Protein AF-A0A2H6ATZ9-F1 (afdb_monomer)

Radius of gyration: 31.62 Å; Cα contacts (8 Å, |Δi|>4): 218; chains: 1; bounding box: 48×70×90 Å

Structure (mmCIF, N/CA/C/O backbone):
data_AF-A0A2H6ATZ9-F1
#
_entry.id   AF-A0A2H6ATZ9-F1
#
loop_
_atom_site.group_PDB
_atom_site.id
_atom_site.type_symbol
_atom_site.label_atom_id
_atom_site.label_alt_id
_atom_site.label_comp_id
_atom_site.label_asym_id
_atom_site.label_entity_id
_atom_site.label_seq_id
_atom_site.pdbx_PDB_ins_code
_atom_site.Cartn_x
_atom_site.Cartn_y
_atom_site.Cartn_z
_atom_site.occupancy
_atom_site.B_iso_or_equiv
_atom_site.auth_seq_id
_atom_site.auth_comp_id
_atom_site.auth_asym_id
_atom_site.auth_atom_id
_atom_site.pdbx_PDB_model_num
ATOM 1 N N . MET A 1 1 ? 17.778 -12.286 -6.418 1.00 43.56 1 MET A N 1
ATOM 2 C CA . MET A 1 1 ? 17.279 -11.792 -7.721 1.00 43.56 1 MET A CA 1
ATOM 3 C C . MET A 1 1 ? 15.864 -11.306 -7.472 1.00 43.56 1 MET A C 1
ATOM 5 O O . MET A 1 1 ? 15.119 -12.055 -6.858 1.00 43.56 1 MET A O 1
ATOM 9 N N . LEU A 1 2 ? 15.527 -10.058 -7.807 1.00 51.38 2 LEU A N 1
ATOM 10 C CA . LEU A 1 2 ? 14.196 -9.512 -7.510 1.00 51.38 2 LEU A CA 1
ATOM 11 C C . LEU A 1 2 ? 13.191 -10.078 -8.520 1.00 51.38 2 LEU A C 1
ATOM 13 O O . LEU A 1 2 ? 13.381 -9.922 -9.722 1.00 51.38 2 LEU A O 1
ATOM 17 N N . ALA A 1 3 ? 12.185 -10.795 -8.020 1.00 57.31 3 ALA A N 1
ATOM 18 C CA . ALA A 1 3 ? 11.375 -11.733 -8.799 1.00 57.31 3 ALA A CA 1
ATOM 19 C C . ALA A 1 3 ? 9.989 -11.186 -9.197 1.00 57.31 3 ALA A C 1
ATOM 21 O O . ALA A 1 3 ? 9.074 -11.963 -9.441 1.00 57.31 3 ALA A O 1
ATOM 22 N N . TYR A 1 4 ? 9.845 -9.860 -9.306 1.00 62.81 4 TYR A N 1
ATOM 23 C CA . TYR A 1 4 ? 8.569 -9.166 -9.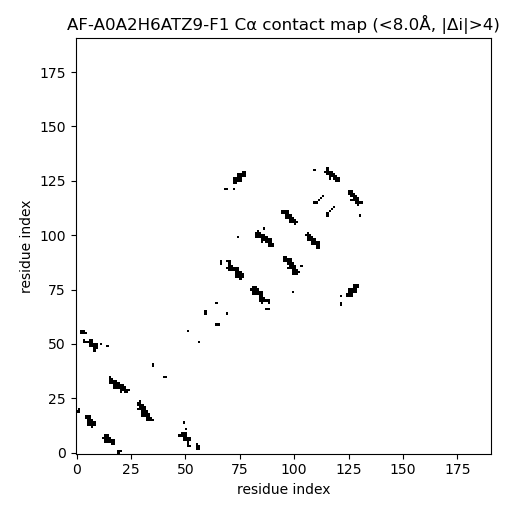562 1.00 62.81 4 TYR A CA 1
ATOM 24 C C . TYR A 1 4 ? 7.905 -9.462 -10.924 1.00 62.81 4 TYR A C 1
ATOM 26 O O . TYR A 1 4 ? 6.836 -8.931 -11.209 1.00 62.81 4 TYR A O 1
ATOM 34 N N . GLY A 1 5 ? 8.516 -10.307 -11.759 1.00 69.75 5 GLY A N 1
ATOM 35 C CA . GLY A 1 5 ? 7.962 -10.729 -13.043 1.00 69.75 5 GLY A CA 1
ATOM 36 C C . GLY A 1 5 ? 7.969 -9.626 -14.112 1.00 69.75 5 GLY A C 1
ATOM 37 O O . GLY A 1 5 ? 8.799 -8.711 -14.060 1.00 69.75 5 GLY A O 1
ATOM 38 N N . PRO A 1 6 ? 7.091 -9.727 -15.125 1.00 79.50 6 PRO A N 1
ATOM 39 C CA . PRO A 1 6 ? 6.850 -8.638 -16.060 1.00 79.50 6 PRO A CA 1
ATOM 40 C C . PRO A 1 6 ? 6.103 -7.499 -15.362 1.00 79.50 6 PRO A C 1
ATOM 42 O O . PRO A 1 6 ? 5.172 -7.731 -14.589 1.00 79.50 6 PRO A O 1
ATOM 45 N N . LEU A 1 7 ? 6.495 -6.263 -15.658 1.00 82.00 7 LEU A N 1
ATOM 46 C CA . LEU A 1 7 ? 5.755 -5.091 -15.213 1.00 82.00 7 LEU A CA 1
ATOM 47 C C . LEU A 1 7 ? 4.620 -4.792 -16.192 1.00 82.00 7 LEU A C 1
ATOM 49 O O . LEU A 1 7 ? 4.768 -5.000 -17.398 1.00 82.00 7 LEU A O 1
ATOM 53 N N . LEU A 1 8 ? 3.507 -4.289 -15.667 1.00 83.25 8 LEU A N 1
ATOM 54 C CA . LEU A 1 8 ? 2.265 -4.069 -16.404 1.00 83.25 8 LEU A CA 1
ATOM 55 C C . LEU A 1 8 ? 1.924 -2.576 -16.545 1.00 83.25 8 LEU A C 1
ATOM 57 O O . LEU A 1 8 ? 2.397 -1.750 -15.759 1.00 83.25 8 LEU A O 1
ATOM 61 N N . ASP A 1 9 ? 1.087 -2.239 -17.526 1.00 83.75 9 ASP A N 1
ATOM 62 C CA . ASP A 1 9 ? 0.476 -0.909 -17.685 1.00 83.75 9 ASP A CA 1
ATOM 63 C C . ASP A 1 9 ? -0.838 -0.744 -16.884 1.00 83.75 9 ASP A C 1
ATOM 65 O O . ASP A 1 9 ? -1.224 -1.626 -16.114 1.00 83.75 9 ASP A O 1
ATOM 69 N N . GLU A 1 10 ? -1.520 0.404 -17.029 1.00 82.25 10 GLU A N 1
ATOM 70 C CA . GLU A 1 10 ? -2.804 0.677 -16.349 1.00 82.25 10 GLU A CA 1
ATOM 71 C C . GLU A 1 10 ? -3.934 -0.272 -16.797 1.00 82.25 10 GLU A C 1
ATOM 73 O O . GLU A 1 10 ? -4.885 -0.489 -16.045 1.00 82.25 10 GLU A O 1
ATOM 78 N N . GLU A 1 11 ? -3.821 -0.882 -17.980 1.00 80.94 11 GLU A N 1
ATOM 79 C CA . GLU A 1 11 ? -4.743 -1.895 -18.501 1.00 80.94 11 GLU A CA 1
ATOM 80 C C . GLU A 1 11 ? -4.341 -3.347 -18.167 1.00 80.94 11 GLU A C 1
ATOM 82 O O . GLU A 1 11 ? -5.064 -4.280 -18.526 1.00 80.94 11 GLU A O 1
ATOM 87 N N . GLY A 1 12 ? -3.221 -3.563 -17.467 1.00 77.25 12 GLY A N 1
ATOM 88 C CA . GLY A 1 12 ? -2.747 -4.887 -17.053 1.00 77.25 12 GLY A CA 1
ATOM 89 C C . GLY A 1 12 ? -2.043 -5.705 -18.145 1.00 77.25 12 GLY A C 1
ATOM 90 O O . GLY A 1 12 ? -1.886 -6.916 -17.986 1.00 77.25 12 GLY A O 1
ATOM 91 N N . ARG A 1 13 ? -1.619 -5.080 -19.251 1.00 81.31 13 ARG A N 1
ATOM 92 C CA . ARG A 1 13 ? -0.824 -5.712 -20.323 1.00 81.31 13 ARG A CA 1
ATOM 93 C C . ARG A 1 13 ? 0.660 -5.700 -19.946 1.00 81.31 13 ARG A C 1
ATOM 95 O O . ARG A 1 13 ? 1.093 -4.790 -19.248 1.00 81.31 13 ARG A O 1
ATOM 102 N N . GLU A 1 14 ? 1.454 -6.670 -20.419 1.00 80.50 14 GLU A N 1
ATOM 103 C CA . GLU A 1 14 ? 2.919 -6.631 -20.242 1.00 80.50 14 GLU A CA 1
ATOM 104 C C . GLU A 1 14 ? 3.499 -5.366 -20.903 1.00 80.50 14 GLU A C 1
ATOM 106 O O . GLU A 1 14 ? 3.381 -5.184 -22.114 1.00 80.50 14 GLU A O 1
ATOM 111 N N . LEU A 1 15 ? 4.115 -4.498 -20.095 1.00 81.12 15 LEU A N 1
ATOM 112 C CA . LEU A 1 15 ? 4.699 -3.221 -20.512 1.00 81.12 15 LEU A CA 1
ATOM 113 C C . LEU A 1 15 ? 6.218 -3.322 -20.704 1.00 81.12 15 LEU A C 1
ATOM 115 O O . LEU A 1 15 ? 6.747 -2.775 -21.669 1.00 81.12 15 LEU A O 1
ATOM 119 N N . LEU A 1 16 ? 6.919 -3.986 -19.775 1.00 81.56 16 LEU A N 1
ATOM 120 C CA . LEU A 1 16 ? 8.359 -4.263 -19.868 1.00 81.56 16 LEU A CA 1
ATOM 121 C C . LEU A 1 16 ? 8.791 -5.386 -18.914 1.00 81.56 16 LEU A C 1
ATOM 123 O O . LEU A 1 16 ? 8.277 -5.506 -17.797 1.00 81.56 16 LEU A O 1
ATOM 127 N N . ARG A 1 17 ? 9.790 -6.177 -19.309 1.00 82.56 17 ARG A N 1
ATOM 128 C CA . ARG A 1 17 ? 10.373 -7.242 -18.481 1.00 82.56 17 ARG A CA 1
ATOM 129 C C . ARG A 1 17 ? 11.701 -6.806 -17.864 1.00 82.56 17 ARG A C 1
ATOM 131 O O . ARG A 1 17 ? 12.654 -6.495 -18.576 1.00 82.56 17 ARG A O 1
ATOM 138 N N . ILE A 1 18 ? 11.790 -6.798 -16.528 1.00 83.00 18 ILE A N 1
ATOM 139 C CA . ILE A 1 18 ? 13.044 -6.481 -15.821 1.00 83.00 18 ILE A CA 1
ATOM 140 C C . ILE A 1 18 ? 14.064 -7.597 -16.072 1.00 83.00 18 ILE A C 1
ATOM 142 O O . ILE A 1 18 ? 13.865 -8.736 -15.655 1.00 83.00 18 ILE A O 1
ATOM 146 N N . ARG A 1 19 ? 15.204 -7.241 -16.667 1.00 81.81 19 ARG A N 1
ATOM 147 C CA . ARG A 1 19 ? 16.349 -8.136 -16.864 1.00 81.81 19 ARG A CA 1
ATOM 148 C C . ARG A 1 19 ? 17.250 -8.184 -15.631 1.00 81.81 19 ARG A C 1
ATOM 150 O O . ARG A 1 19 ? 17.698 -9.252 -15.220 1.00 81.81 19 ARG A O 1
ATOM 157 N N . ARG A 1 20 ? 17.541 -7.016 -15.042 1.00 78.44 20 ARG A N 1
ATOM 158 C CA . ARG A 1 20 ? 18.266 -6.865 -13.764 1.00 78.44 20 ARG A CA 1
ATOM 159 C C . ARG A 1 20 ? 18.106 -5.469 -13.170 1.00 78.44 20 ARG A C 1
ATOM 161 O O . ARG A 1 20 ? 17.889 -4.499 -13.888 1.00 78.44 20 ARG A O 1
ATOM 168 N N . VAL A 1 21 ? 18.324 -5.360 -11.862 1.00 82.50 21 VAL A N 1
ATOM 169 C CA . VAL A 1 21 ? 18.622 -4.075 -11.214 1.00 82.50 21 VAL A CA 1
ATOM 170 C C . VAL A 1 21 ? 20.094 -3.738 -11.459 1.00 82.50 21 VAL A C 1
ATOM 172 O O . VAL A 1 21 ? 20.967 -4.578 -11.249 1.00 82.50 21 VAL A O 1
ATOM 175 N N . VAL A 1 22 ? 20.355 -2.519 -11.926 1.00 83.50 22 VAL A N 1
ATOM 176 C CA . VAL A 1 22 ? 21.694 -1.983 -12.232 1.00 83.50 22 VAL A CA 1
ATOM 177 C C . VAL A 1 22 ? 22.218 -1.125 -11.076 1.00 83.50 22 VAL A C 1
ATOM 179 O O . VAL A 1 22 ? 23.423 -1.057 -10.848 1.00 83.50 22 VAL A O 1
ATOM 182 N N . GLY A 1 23 ? 21.322 -0.490 -10.318 1.00 81.94 23 GLY A N 1
ATOM 183 C CA . GLY A 1 23 ? 21.675 0.321 -9.157 1.00 81.94 23 GLY A CA 1
ATOM 184 C C . GLY A 1 23 ? 20.452 0.863 -8.422 1.00 81.94 23 GLY A C 1
ATOM 185 O O . GLY A 1 23 ? 19.312 0.629 -8.817 1.00 81.94 23 GLY A O 1
ATOM 186 N N . HIS A 1 24 ? 20.698 1.598 -7.342 1.00 82.06 24 HIS A N 1
ATOM 187 C CA . HIS A 1 24 ? 19.677 2.302 -6.568 1.00 82.06 24 HIS A CA 1
ATOM 188 C C . HIS A 1 24 ? 19.958 3.809 -6.649 1.00 82.06 24 HIS A C 1
ATOM 190 O O . HIS A 1 24 ? 21.115 4.231 -6.642 1.00 82.06 24 HIS A O 1
ATOM 196 N N . TRP A 1 25 ? 18.906 4.620 -6.702 1.00 82.88 25 TRP A N 1
ATOM 197 C CA . TRP A 1 25 ? 18.967 6.079 -6.620 1.00 82.88 25 TRP A CA 1
ATOM 198 C C . TRP A 1 25 ? 18.189 6.568 -5.391 1.00 82.88 25 TRP A C 1
ATOM 200 O O . TRP A 1 25 ? 17.432 5.815 -4.776 1.00 82.88 25 TRP A O 1
ATOM 210 N N . LYS A 1 26 ? 18.345 7.843 -5.017 1.00 67.75 26 LYS A N 1
ATOM 211 C CA . LYS A 1 26 ? 17.530 8.443 -3.951 1.00 67.75 26 LYS A CA 1
ATOM 212 C C . LYS A 1 26 ? 16.056 8.446 -4.375 1.00 67.75 26 LYS A C 1
ATOM 214 O O . LYS A 1 26 ? 15.676 9.224 -5.245 1.00 67.75 26 LYS A O 1
ATOM 219 N N . GLY A 1 27 ? 15.259 7.570 -3.762 1.00 69.50 27 GLY A N 1
ATOM 220 C CA . GLY A 1 27 ? 13.832 7.406 -4.052 1.00 69.50 27 GLY A CA 1
ATOM 221 C C . GLY A 1 27 ? 13.491 6.484 -5.232 1.00 69.50 27 GLY A C 1
ATOM 222 O O . GLY A 1 27 ? 12.389 6.596 -5.754 1.00 69.50 27 GLY A O 1
ATOM 223 N N . GLY A 1 28 ? 14.388 5.595 -5.685 1.00 79.62 28 GLY A N 1
ATOM 224 C CA . GLY A 1 28 ? 14.038 4.654 -6.759 1.00 79.62 28 GLY A CA 1
ATOM 225 C C . GLY A 1 28 ? 15.086 3.594 -7.107 1.00 79.62 28 GLY A C 1
ATOM 226 O O . GLY A 1 28 ? 16.240 3.659 -6.685 1.00 79.62 28 GLY A O 1
ATOM 227 N N . LEU A 1 29 ? 14.672 2.618 -7.917 1.00 81.44 29 LEU A N 1
ATOM 228 C CA . LEU A 1 29 ? 15.519 1.564 -8.486 1.00 81.44 29 LEU A CA 1
ATOM 229 C C . LEU A 1 29 ? 15.887 1.902 -9.937 1.00 81.44 29 LEU A C 1
ATOM 231 O O . LEU A 1 29 ? 15.052 2.393 -10.692 1.00 81.44 29 LEU A O 1
ATOM 235 N N . ILE A 1 30 ? 17.122 1.602 -10.342 1.00 83.56 30 ILE A N 1
ATOM 236 C CA . ILE A 1 30 ? 17.578 1.689 -11.735 1.00 83.56 30 ILE A CA 1
ATOM 237 C C . ILE A 1 30 ? 17.611 0.268 -12.294 1.00 83.56 30 ILE A C 1
ATOM 239 O O . ILE A 1 30 ? 18.343 -0.581 -11.779 1.00 83.56 30 ILE A O 1
ATOM 243 N N . VAL A 1 31 ? 16.838 0.006 -13.348 1.00 83.81 31 VAL A N 1
ATOM 244 C CA . VAL A 1 31 ? 16.684 -1.326 -13.950 1.00 83.81 31 VAL A CA 1
ATOM 245 C C . VAL A 1 31 ? 17.094 -1.334 -15.421 1.00 83.81 31 VAL A C 1
ATOM 247 O O . VAL A 1 31 ? 16.878 -0.365 -16.143 1.00 83.81 31 VAL A O 1
ATOM 250 N N . GLU A 1 32 ? 17.674 -2.446 -15.859 1.00 83.44 32 GLU A N 1
ATOM 251 C CA . GLU A 1 32 ? 17.794 -2.821 -17.267 1.00 83.44 32 GLU A CA 1
ATOM 252 C C . GLU A 1 32 ? 16.599 -3.718 -17.596 1.00 83.44 32 GLU A C 1
ATOM 254 O O . GLU A 1 32 ? 16.336 -4.681 -16.869 1.00 83.44 32 GLU A O 1
ATOM 259 N N . ALA A 1 33 ? 15.883 -3.405 -18.673 1.00 83.44 33 ALA A N 1
ATOM 260 C CA . ALA A 1 33 ? 14.750 -4.180 -19.164 1.00 83.44 33 ALA A CA 1
ATOM 261 C C . ALA A 1 33 ? 15.083 -4.813 -20.519 1.00 83.44 33 ALA A C 1
ATOM 263 O O . ALA A 1 33 ? 15.904 -4.280 -21.264 1.00 83.44 33 ALA A O 1
ATOM 264 N N . GLU A 1 34 ? 14.470 -5.953 -20.832 1.00 81.00 34 GLU A N 1
ATOM 265 C CA . GLU A 1 34 ? 14.745 -6.681 -22.081 1.00 81.00 34 GLU A CA 1
ATOM 266 C C . GLU A 1 34 ? 14.239 -5.907 -23.310 1.00 81.00 34 GLU A C 1
ATOM 268 O O . GLU A 1 34 ? 14.906 -5.872 -24.343 1.00 81.00 34 GLU A O 1
ATOM 273 N N . ASP A 1 35 ? 13.118 -5.203 -23.151 1.00 79.00 35 ASP A N 1
ATOM 274 C CA . ASP A 1 35 ? 12.403 -4.461 -24.197 1.00 79.00 35 ASP A CA 1
ATOM 275 C C . ASP A 1 35 ? 12.922 -3.021 -24.405 1.00 79.00 35 ASP A C 1
ATOM 277 O O . ASP A 1 35 ? 12.406 -2.278 -25.240 1.00 79.00 35 ASP A O 1
ATOM 281 N N . VAL A 1 36 ? 13.934 -2.596 -23.635 1.00 81.88 36 VAL A N 1
ATOM 282 C CA . VAL A 1 36 ? 14.427 -1.205 -23.589 1.00 81.88 36 VAL A CA 1
ATOM 283 C C . VAL A 1 36 ? 15.934 -1.170 -23.893 1.00 81.88 36 VAL A C 1
ATOM 285 O O . VAL A 1 36 ? 16.752 -1.044 -22.980 1.00 81.88 36 VAL A O 1
ATOM 288 N N . PRO A 1 37 ? 16.335 -1.296 -25.174 1.00 79.12 37 PRO A N 1
ATOM 289 C CA . PRO A 1 37 ? 17.739 -1.456 -25.561 1.00 79.12 37 PRO A CA 1
ATOM 290 C C . PRO A 1 37 ? 18.555 -0.156 -25.504 1.00 79.12 37 PRO A C 1
ATOM 292 O O . PRO A 1 37 ? 19.785 -0.204 -25.507 1.00 79.12 37 PRO A O 1
ATOM 295 N N . ASP A 1 38 ? 17.898 1.008 -25.485 1.00 81.19 38 ASP A N 1
ATOM 296 C CA . ASP A 1 38 ? 18.555 2.311 -25.540 1.00 81.19 38 ASP A CA 1
ATOM 297 C C . ASP A 1 38 ? 17.840 3.399 -24.719 1.00 81.19 38 ASP A C 1
ATOM 299 O O . ASP A 1 38 ? 16.723 3.246 -24.217 1.00 81.19 38 ASP A O 1
ATOM 303 N N . ARG A 1 39 ? 18.523 4.543 -24.595 1.00 83.00 39 ARG A N 1
ATOM 304 C CA . ARG A 1 39 ? 18.039 5.724 -23.873 1.00 83.00 39 ARG A CA 1
ATOM 305 C C . ARG A 1 39 ? 16.767 6.326 -24.482 1.00 83.00 39 ARG A C 1
ATOM 307 O O . ARG A 1 39 ? 15.969 6.883 -23.737 1.00 83.00 39 ARG A O 1
ATOM 314 N N . THR A 1 40 ? 16.571 6.250 -25.795 1.00 82.62 40 THR A N 1
ATOM 315 C CA . THR A 1 40 ? 15.405 6.837 -26.471 1.00 82.62 40 THR A CA 1
ATOM 316 C C . THR A 1 40 ? 14.137 6.075 -26.093 1.00 82.62 40 THR A C 1
ATOM 318 O O . THR A 1 40 ? 13.149 6.696 -25.710 1.00 82.62 40 THR A O 1
ATOM 321 N N . HIS A 1 41 ? 14.192 4.740 -26.089 1.00 80.25 41 HIS A N 1
ATOM 322 C CA . HIS A 1 41 ? 13.108 3.888 -25.592 1.00 80.25 41 HIS A CA 1
ATOM 323 C C . HIS A 1 41 ? 12.821 4.160 -24.105 1.00 80.25 41 HIS A C 1
ATOM 325 O O . HIS A 1 41 ? 11.668 4.366 -23.726 1.00 80.25 41 HIS A O 1
ATOM 331 N N . ALA A 1 42 ? 13.860 4.276 -23.269 1.00 79.19 42 ALA A N 1
ATOM 332 C CA . ALA A 1 42 ? 13.696 4.646 -21.860 1.00 79.19 42 ALA A CA 1
ATOM 333 C C . ALA A 1 42 ? 13.072 6.047 -21.670 1.00 79.19 42 ALA A C 1
ATOM 335 O O . ALA A 1 42 ? 12.326 6.272 -20.718 1.00 79.19 42 ALA A O 1
ATOM 336 N N . GLU A 1 43 ? 13.342 6.997 -22.572 1.00 81.38 43 GLU A N 1
ATOM 337 C CA . GLU A 1 43 ? 12.773 8.345 -22.508 1.00 81.38 43 GLU A CA 1
ATOM 338 C C . GLU A 1 43 ? 11.280 8.413 -22.867 1.00 81.38 43 GLU A C 1
ATOM 340 O O . GLU A 1 43 ? 10.617 9.326 -22.363 1.00 81.38 43 GLU A O 1
ATOM 345 N N . PHE A 1 44 ? 10.749 7.460 -23.647 1.00 81.19 44 PHE A N 1
ATOM 346 C CA . PHE A 1 44 ? 9.309 7.308 -23.919 1.00 81.19 44 PHE A CA 1
ATOM 347 C C . PHE A 1 44 ? 8.521 6.742 -22.729 1.00 81.19 44 PHE A C 1
ATOM 349 O O . PHE A 1 44 ? 7.359 7.090 -22.551 1.00 81.19 44 PHE A O 1
ATOM 356 N N . LEU A 1 45 ? 9.147 5.911 -21.889 1.00 78.75 45 LEU A N 1
ATOM 357 C CA . LEU A 1 45 ? 8.499 5.300 -20.718 1.00 78.75 45 LEU A CA 1
ATOM 358 C C . LEU A 1 45 ? 8.377 6.257 -19.514 1.00 78.75 45 LEU A C 1
ATOM 360 O O . LEU A 1 45 ? 7.775 5.917 -18.494 1.00 78.75 45 LEU A O 1
ATOM 364 N N . ARG A 1 46 ? 8.944 7.468 -19.596 1.00 79.75 46 ARG A N 1
ATOM 365 C CA . ARG A 1 46 ? 8.927 8.444 -18.496 1.00 79.75 46 ARG A CA 1
ATOM 366 C C . ARG A 1 46 ? 7.519 8.969 -18.228 1.00 79.75 46 ARG A C 1
ATOM 368 O O . ARG A 1 46 ? 6.906 9.589 -19.090 1.00 79.75 46 ARG A O 1
ATOM 375 N N . GLY A 1 47 ? 7.067 8.816 -16.987 1.00 79.56 47 GLY A N 1
ATOM 376 C CA . GLY A 1 47 ? 5.756 9.294 -16.541 1.00 79.56 47 GLY A CA 1
ATOM 377 C C . GLY A 1 47 ? 4.614 8.304 -16.776 1.00 79.56 47 GLY A C 1
ATOM 378 O O . GLY A 1 47 ? 3.510 8.565 -16.305 1.00 79.56 47 GLY A O 1
ATOM 379 N N . LEU A 1 48 ? 4.871 7.160 -17.424 1.00 82.81 48 LEU A N 1
ATOM 380 C CA . LEU A 1 48 ? 3.951 6.028 -17.369 1.00 82.81 48 LEU A CA 1
ATOM 381 C C . LEU A 1 48 ? 3.885 5.492 -15.934 1.00 82.81 48 LEU A C 1
ATOM 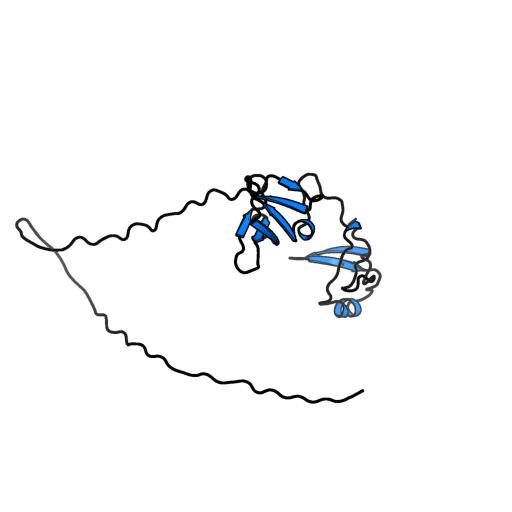383 O O . LEU A 1 48 ? 4.900 5.432 -15.233 1.00 82.81 48 LEU A O 1
ATOM 387 N N . ARG A 1 49 ? 2.687 5.089 -15.502 1.00 82.44 49 ARG A N 1
ATOM 388 C CA . ARG A 1 49 ? 2.533 4.267 -14.300 1.00 82.44 49 ARG A CA 1
ATOM 389 C C . ARG A 1 49 ? 2.822 2.814 -14.646 1.00 82.44 49 ARG A C 1
ATOM 391 O O . ARG A 1 49 ? 2.575 2.372 -15.764 1.00 82.44 49 ARG A O 1
ATOM 398 N N . VAL A 1 50 ? 3.381 2.102 -13.677 1.00 83.00 50 VAL A N 1
ATOM 399 C CA . VAL A 1 50 ? 3.951 0.771 -13.867 1.00 83.00 50 VAL A CA 1
ATOM 400 C C . VAL A 1 50 ? 3.525 -0.099 -12.692 1.00 83.00 50 VAL A C 1
ATOM 402 O O . VAL A 1 50 ? 3.695 0.296 -11.538 1.00 83.00 50 VAL A O 1
ATOM 405 N N . TYR A 1 51 ? 2.951 -1.261 -12.987 1.00 81.06 51 TYR A N 1
ATOM 406 C CA . TYR A 1 51 ? 2.261 -2.110 -12.019 1.00 81.06 51 TYR A CA 1
ATOM 407 C C . TYR A 1 51 ? 2.944 -3.473 -11.892 1.00 81.06 51 TYR A C 1
ATOM 409 O O . TYR A 1 51 ? 3.497 -4.000 -12.854 1.00 81.06 51 TYR A O 1
ATOM 417 N N . VAL A 1 52 ? 2.887 -4.054 -10.695 1.00 79.19 52 VAL A N 1
ATOM 418 C CA . VAL A 1 52 ? 3.347 -5.421 -10.409 1.00 79.19 52 VAL A CA 1
ATOM 419 C C . VAL A 1 52 ? 2.113 -6.251 -10.047 1.00 79.19 52 VAL A C 1
ATOM 421 O O . VAL A 1 52 ? 1.335 -5.810 -9.196 1.00 79.19 52 VAL A O 1
ATOM 424 N N . PRO A 1 53 ? 1.889 -7.432 -10.653 1.00 72.12 53 PRO A N 1
ATOM 425 C CA . PRO A 1 53 ? 0.808 -8.310 -10.224 1.00 72.12 53 PRO A CA 1
ATOM 426 C C . PRO A 1 53 ? 1.075 -8.782 -8.789 1.00 72.12 53 PRO A C 1
ATOM 428 O O . PRO A 1 53 ? 2.171 -9.245 -8.479 1.00 72.12 53 PRO A O 1
ATOM 431 N N . ARG A 1 54 ? 0.073 -8.701 -7.902 1.00 69.00 54 ARG A N 1
ATOM 432 C CA . ARG A 1 54 ? 0.229 -9.020 -6.467 1.00 69.00 54 ARG A CA 1
ATOM 433 C C . ARG A 1 54 ? 0.796 -10.426 -6.207 1.00 69.00 54 ARG A C 1
ATOM 435 O O . ARG A 1 54 ? 1.511 -10.611 -5.235 1.00 69.00 54 ARG A O 1
ATOM 442 N N . SER A 1 55 ? 0.548 -11.384 -7.100 1.00 67.94 55 SER A N 1
ATOM 443 C CA . SER A 1 55 ? 1.104 -12.746 -7.060 1.00 67.94 55 SER A CA 1
ATOM 444 C C . SER A 1 55 ? 2.605 -12.856 -7.385 1.00 67.94 55 SER A C 1
ATOM 446 O O . SER A 1 55 ? 3.139 -13.960 -7.368 1.00 67.94 55 SER A O 1
ATOM 448 N N . ALA A 1 56 ? 3.274 -11.754 -7.739 1.00 67.62 56 ALA A N 1
ATOM 449 C CA . ALA A 1 56 ? 4.725 -11.666 -7.933 1.00 67.62 56 ALA A CA 1
ATOM 450 C C . ALA A 1 56 ? 5.427 -10.832 -6.840 1.00 67.62 56 ALA A C 1
ATOM 452 O O . ALA A 1 56 ? 6.644 -10.637 -6.887 1.00 67.62 56 ALA A O 1
ATOM 453 N N . LEU A 1 57 ? 4.677 -10.345 -5.845 1.00 67.19 57 LEU A N 1
ATOM 454 C CA . LEU A 1 57 ? 5.255 -9.957 -4.562 1.00 67.19 57 LEU A CA 1
ATOM 455 C C . LEU A 1 57 ? 5.568 -11.241 -3.771 1.00 67.19 57 LEU A C 1
ATOM 457 O O . LEU A 1 57 ? 4.781 -12.188 -3.845 1.00 67.19 57 LEU A O 1
ATOM 461 N N . PRO A 1 58 ? 6.697 -11.316 -3.043 1.00 67.75 58 PRO A N 1
ATOM 462 C CA . PRO A 1 58 ? 6.920 -12.411 -2.106 1.00 67.75 58 PRO A CA 1
ATOM 463 C C . PRO A 1 58 ? 5.854 -12.386 -1.002 1.00 67.75 58 PRO A C 1
ATOM 465 O O . PRO A 1 58 ? 5.290 -11.336 -0.695 1.00 67.75 58 PRO A O 1
ATOM 468 N N . GLU A 1 59 ? 5.587 -13.537 -0.392 1.00 63.09 59 GLU A N 1
ATOM 469 C CA . GLU A 1 59 ? 4.755 -13.586 0.811 1.00 63.09 59 GLU A CA 1
ATOM 470 C C . GLU A 1 59 ? 5.478 -12.815 1.937 1.00 63.09 59 GLU A C 1
ATOM 472 O O . GLU A 1 59 ? 6.679 -13.037 2.135 1.00 63.09 59 GLU A O 1
ATOM 477 N N . PRO A 1 60 ? 4.807 -11.865 2.618 1.00 69.88 60 PRO A N 1
ATOM 478 C CA . PRO A 1 60 ? 5.416 -11.096 3.699 1.00 69.88 60 PRO A CA 1
ATOM 479 C C . PRO A 1 60 ? 5.634 -11.985 4.931 1.00 69.88 60 PRO A C 1
ATOM 481 O O . PRO A 1 60 ? 4.966 -13.009 5.094 1.00 69.88 60 PRO A O 1
ATOM 484 N N . GLY A 1 61 ? 6.567 -11.601 5.804 1.00 66.38 61 GLY A N 1
ATOM 485 C CA . GLY A 1 61 ? 6.776 -12.296 7.073 1.00 66.38 61 GLY A CA 1
ATOM 486 C C . GLY A 1 61 ? 5.553 -12.250 7.998 1.00 66.38 61 GLY A C 1
ATOM 487 O O . GLY A 1 61 ? 4.667 -11.406 7.861 1.00 66.38 61 GLY A O 1
ATOM 488 N N . GLU A 1 62 ? 5.528 -13.135 8.996 1.00 59.62 62 GLU A N 1
ATOM 489 C CA . GLU A 1 62 ? 4.605 -12.994 10.126 1.00 59.62 62 GLU A CA 1
ATOM 490 C C . GLU A 1 62 ? 4.836 -11.615 10.779 1.00 59.62 62 GLU A C 1
ATOM 492 O O . GLU A 1 62 ? 5.953 -11.300 11.181 1.00 59.62 62 GLU A O 1
ATOM 497 N N . GLU A 1 63 ? 3.780 -10.795 10.855 1.00 66.88 63 GLU A N 1
ATOM 498 C CA . GLU A 1 63 ? 3.787 -9.380 11.290 1.00 66.88 63 GLU A CA 1
ATOM 499 C C . GLU A 1 63 ? 4.280 -8.328 10.261 1.00 66.88 63 GLU A C 1
ATOM 501 O O . GLU A 1 63 ? 4.257 -7.136 10.569 1.00 66.88 63 GLU A O 1
ATOM 506 N N . GLU A 1 64 ? 4.606 -8.705 9.017 1.00 74.88 64 GLU A N 1
ATOM 507 C CA . GLU A 1 64 ? 4.810 -7.763 7.898 1.00 74.88 64 GLU A CA 1
ATOM 508 C C . GLU A 1 64 ? 3.542 -7.616 7.028 1.00 74.88 64 GLU A C 1
ATOM 510 O O . GLU A 1 64 ? 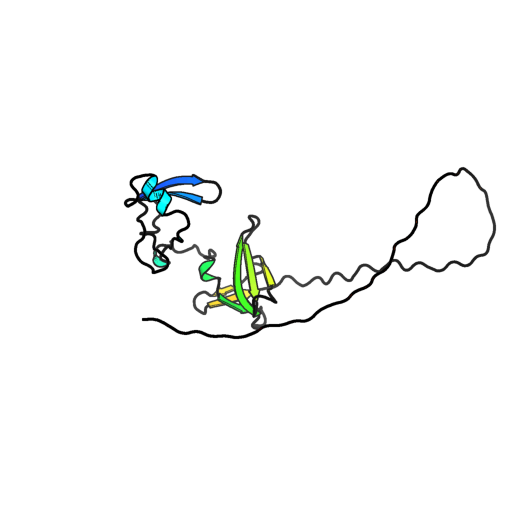2.825 -8.583 6.769 1.00 74.88 64 GLU A O 1
ATOM 515 N N . TYR A 1 65 ? 3.266 -6.405 6.522 1.00 79.31 65 TYR A N 1
ATOM 516 C CA . TYR A 1 65 ? 2.059 -6.113 5.733 1.00 79.31 65 TYR A CA 1
ATOM 517 C C . TYR A 1 65 ? 2.343 -5.163 4.566 1.00 79.31 65 TYR A C 1
ATOM 519 O O . TYR A 1 65 ? 2.975 -4.122 4.734 1.00 79.31 65 TYR A O 1
ATOM 527 N N . TYR A 1 66 ? 1.804 -5.456 3.379 1.00 81.44 66 TYR A N 1
ATOM 528 C CA . TYR A 1 66 ? 1.837 -4.510 2.262 1.00 81.44 66 TYR A CA 1
ATOM 529 C C . TYR A 1 66 ? 0.795 -3.398 2.441 1.00 81.44 66 TYR A C 1
ATOM 531 O O . TYR A 1 66 ? -0.378 -3.665 2.699 1.00 81.44 66 TYR A O 1
ATOM 539 N N . HIS A 1 67 ? 1.172 -2.136 2.205 1.00 83.19 67 HIS A N 1
ATOM 540 C CA . HIS A 1 67 ? 0.251 -0.987 2.320 1.00 83.19 67 HIS A CA 1
ATOM 541 C C . HIS A 1 67 ? -1.004 -1.131 1.449 1.00 83.19 67 HIS A C 1
ATOM 543 O O . HIS A 1 67 ? -2.097 -0.745 1.858 1.00 83.19 67 HIS A O 1
ATOM 549 N N . VAL A 1 68 ? -0.862 -1.731 0.261 1.00 81.44 68 VAL A N 1
ATOM 550 C CA . VAL A 1 68 ? -1.974 -1.997 -0.672 1.00 81.44 68 VAL A CA 1
ATOM 551 C C . VAL A 1 68 ? -2.973 -3.045 -0.162 1.00 81.44 68 VAL A C 1
ATOM 553 O O . VAL A 1 68 ? -4.073 -3.146 -0.702 1.00 81.44 68 VAL A O 1
ATOM 556 N N . ASP A 1 69 ? -2.621 -3.781 0.893 1.00 84.81 69 ASP A N 1
ATOM 557 C CA . ASP A 1 69 ? -3.479 -4.770 1.547 1.00 84.81 69 ASP A CA 1
ATOM 558 C C . ASP A 1 69 ? -4.232 -4.150 2.728 1.00 84.81 69 ASP A C 1
ATOM 560 O O . ASP A 1 69 ? -5.399 -4.473 2.952 1.00 84.81 69 ASP A O 1
ATOM 564 N N . LEU A 1 70 ? -3.577 -3.222 3.436 1.00 86.31 70 LEU A N 1
ATOM 565 C CA . LEU A 1 70 ? -4.144 -2.452 4.543 1.00 86.31 70 LEU A CA 1
ATOM 566 C C . LEU A 1 70 ? -5.164 -1.402 4.069 1.00 86.31 70 LEU A C 1
ATOM 568 O O . LEU A 1 70 ? -6.140 -1.128 4.766 1.00 86.31 70 LEU A O 1
ATOM 572 N N . VAL A 1 71 ? -4.986 -0.816 2.881 1.00 89.12 71 VAL A N 1
ATOM 573 C CA . VAL A 1 71 ? -5.917 0.192 2.346 1.00 89.12 71 VAL A CA 1
ATOM 574 C C . VAL A 1 71 ? -7.292 -0.418 2.023 1.00 89.12 71 VAL A C 1
ATOM 576 O O . VAL A 1 71 ? -7.430 -1.402 1.298 1.00 89.12 71 VAL A O 1
ATOM 579 N N . GLY A 1 72 ? -8.351 0.208 2.545 1.00 88.12 72 GLY A N 1
ATOM 580 C CA . GLY A 1 72 ? -9.745 -0.202 2.359 1.00 88.12 72 GLY A CA 1
ATOM 581 C C . GLY A 1 72 ? -10.282 -1.231 3.365 1.00 88.12 72 GLY A C 1
ATOM 582 O O . GLY A 1 72 ? -11.495 -1.492 3.339 1.00 88.12 72 GLY A O 1
ATOM 583 N N . LEU A 1 73 ? -9.436 -1.775 4.255 1.00 92.00 73 LEU A N 1
ATOM 584 C CA . LEU A 1 73 ? -9.861 -2.624 5.380 1.00 92.00 73 LEU A CA 1
ATOM 585 C C . LEU A 1 73 ? -10.819 -1.871 6.317 1.00 92.00 73 LEU A C 1
ATOM 587 O O . LEU A 1 73 ? -10.769 -0.642 6.403 1.00 92.00 73 LEU A O 1
ATOM 591 N N . ARG A 1 74 ? -11.708 -2.601 7.002 1.00 93.00 74 ARG A N 1
ATOM 592 C CA . ARG A 1 74 ? -12.657 -2.049 7.985 1.00 93.00 74 ARG A CA 1
ATOM 593 C C . ARG A 1 74 ? -11.988 -1.895 9.345 1.00 93.00 74 ARG A C 1
ATOM 595 O O . ARG A 1 74 ? -11.451 -2.867 9.871 1.00 93.00 74 ARG A O 1
ATOM 602 N N . VAL A 1 75 ? -12.049 -0.685 9.891 1.00 92.75 75 VAL A N 1
ATOM 603 C CA . VAL A 1 75 ? -11.393 -0.315 11.150 1.00 92.75 75 VAL A CA 1
ATOM 604 C C . VAL A 1 75 ? -12.399 -0.365 12.288 1.00 92.75 75 VAL A C 1
ATOM 606 O O . VAL A 1 75 ? -13.469 0.237 12.181 1.00 92.75 75 VAL A O 1
ATOM 609 N N . PHE A 1 76 ? -12.034 -1.037 13.374 1.00 92.19 76 PHE A N 1
ATOM 610 C CA . PHE A 1 76 ? -12.808 -1.114 14.612 1.00 92.19 76 PHE A CA 1
ATOM 611 C C . PHE A 1 76 ? -11.932 -0.747 15.811 1.00 92.19 76 PHE A C 1
ATOM 613 O O . PHE A 1 76 ? -10.710 -0.863 15.731 1.00 92.19 76 PHE A O 1
ATOM 620 N N . ASP A 1 77 ? -12.540 -0.345 16.923 1.00 90.50 77 ASP A N 1
ATOM 621 C CA . ASP A 1 77 ? -11.857 -0.304 18.222 1.00 90.50 77 ASP A CA 1
ATOM 622 C C . ASP A 1 77 ? -12.016 -1.607 19.022 1.00 90.50 77 ASP A C 1
ATOM 624 O O . ASP A 1 77 ? -12.656 -2.564 18.580 1.00 90.50 77 ASP A O 1
ATOM 628 N N . 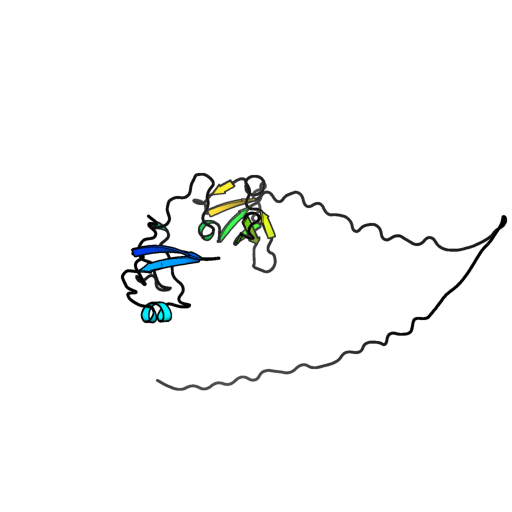GLU A 1 78 ? -11.414 -1.638 20.212 1.00 89.06 78 GLU A N 1
ATOM 629 C CA . GLU A 1 78 ? -11.466 -2.763 21.154 1.00 89.06 78 GLU A CA 1
ATOM 630 C C . GLU A 1 78 ? -12.887 -3.057 21.676 1.00 89.06 78 GLU A C 1
ATOM 632 O O . GLU A 1 78 ? -13.171 -4.183 22.082 1.00 89.06 78 GLU A O 1
ATOM 637 N N . GLU A 1 79 ? -13.809 -2.087 21.612 1.00 87.44 79 GLU A N 1
ATOM 638 C CA . GLU A 1 79 ? -15.234 -2.297 21.900 1.00 87.44 79 GLU A CA 1
ATOM 639 C C . GLU A 1 79 ? -16.033 -2.795 20.678 1.00 87.44 79 GLU A C 1
ATOM 641 O O . GLU A 1 79 ? -17.243 -3.016 20.771 1.00 87.44 79 GLU A O 1
ATOM 646 N N . GLY A 1 80 ? -15.383 -2.974 19.523 1.00 86.94 80 GLY A N 1
ATOM 647 C CA . GLY A 1 80 ? -16.006 -3.431 18.282 1.00 86.94 80 GLY A CA 1
ATOM 648 C C . GLY A 1 80 ? -16.850 -2.368 17.570 1.00 86.94 80 GLY A C 1
ATOM 649 O O . GLY A 1 80 ? -17.676 -2.717 16.721 1.00 86.94 80 GLY A O 1
ATOM 650 N N . ARG A 1 81 ? -16.678 -1.077 17.885 1.00 88.56 81 ARG A N 1
ATOM 651 C CA . ARG A 1 81 ? -17.369 0.019 17.187 1.00 88.56 81 ARG A CA 1
ATOM 652 C C . ARG A 1 81 ? -16.681 0.279 15.850 1.00 88.56 81 ARG A C 1
ATOM 654 O O . ARG A 1 81 ? -15.458 0.325 15.772 1.00 88.56 81 ARG A O 1
ATOM 661 N N . ASP A 1 82 ? -17.464 0.457 14.788 1.00 92.00 82 ASP A N 1
ATOM 662 C CA . ASP A 1 82 ? -16.933 0.737 13.450 1.00 92.00 82 ASP A CA 1
ATOM 663 C C . ASP A 1 82 ? -16.390 2.174 13.385 1.00 92.00 82 ASP A C 1
ATOM 665 O O . ASP A 1 82 ? -17.139 3.135 13.553 1.00 92.00 82 ASP A O 1
ATOM 669 N N . LEU A 1 83 ? -15.093 2.324 13.122 1.00 88.12 83 LEU A N 1
ATOM 670 C CA . LEU A 1 83 ? -14.418 3.614 12.922 1.00 88.12 83 LEU A CA 1
ATOM 671 C C . LEU A 1 83 ? -14.306 3.986 11.430 1.00 88.12 83 LEU A C 1
ATOM 673 O O . LEU A 1 83 ? -13.942 5.112 11.076 1.00 88.12 83 LEU A O 1
ATOM 677 N N . GLY A 1 84 ? -14.694 3.067 10.541 1.00 92.00 84 GLY A N 1
ATOM 678 C CA . GLY A 1 84 ? -14.805 3.273 9.100 1.00 92.00 84 GLY A CA 1
ATOM 679 C C . GLY A 1 84 ? -13.847 2.379 8.320 1.00 92.00 84 GLY A C 1
ATOM 680 O O . GLY A 1 84 ? -13.900 1.153 8.425 1.00 92.00 84 GLY A O 1
ATOM 681 N N . ARG A 1 85 ? -12.997 2.974 7.477 1.00 93.94 85 ARG A N 1
ATOM 682 C CA . ARG A 1 85 ? -12.012 2.253 6.658 1.00 93.94 85 ARG A CA 1
ATOM 683 C C . ARG A 1 85 ? -10.649 2.928 6.661 1.00 93.94 85 ARG A C 1
ATOM 685 O O . ARG A 1 85 ? -10.564 4.143 6.811 1.00 93.94 85 ARG A O 1
ATOM 692 N N . VAL A 1 86 ? -9.605 2.144 6.406 1.00 93.56 86 VAL A N 1
ATOM 693 C CA . VAL A 1 86 ? -8.270 2.661 6.073 1.00 93.56 86 VAL A CA 1
ATOM 694 C C . VAL A 1 86 ? -8.322 3.370 4.717 1.00 93.56 86 VAL A C 1
ATOM 696 O O . VAL A 1 86 ? -8.827 2.815 3.737 1.00 93.56 86 VAL A O 1
ATOM 699 N N . LEU A 1 87 ? -7.792 4.589 4.656 1.00 90.94 87 LEU A N 1
ATOM 700 C CA . LEU A 1 87 ? -7.816 5.483 3.493 1.00 90.94 87 LEU A CA 1
ATOM 701 C C . LEU A 1 87 ? -6.440 5.656 2.837 1.00 90.94 87 LEU A C 1
ATOM 703 O O . LEU A 1 87 ? -6.379 5.948 1.636 1.00 90.94 87 LEU A O 1
ATOM 707 N N . ALA A 1 88 ? -5.372 5.497 3.622 1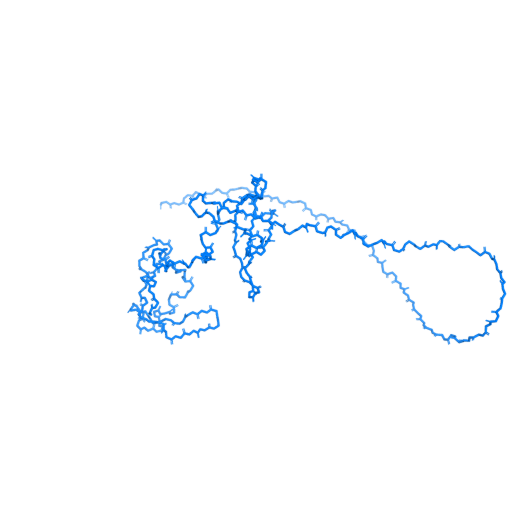.00 89.50 88 ALA A N 1
ATOM 708 C CA . ALA A 1 88 ? -3.971 5.498 3.211 1.00 89.50 88 ALA A CA 1
ATOM 709 C C . ALA A 1 88 ? -3.085 4.886 4.317 1.00 89.50 88 ALA A C 1
ATOM 711 O O . ALA A 1 88 ? -3.477 4.833 5.484 1.00 89.50 88 ALA A O 1
ATOM 712 N N . VAL A 1 89 ? -1.874 4.475 3.940 1.00 90.00 89 VAL A N 1
ATOM 713 C CA . VAL A 1 89 ? -0.738 4.278 4.852 1.00 90.00 89 VAL A CA 1
ATOM 714 C C . VAL A 1 89 ? 0.345 5.255 4.401 1.00 90.00 89 VAL A C 1
ATOM 716 O O . VAL A 1 89 ? 0.541 5.430 3.196 1.00 90.00 89 VAL A O 1
ATOM 719 N N . HIS A 1 90 ? 1.014 5.913 5.344 1.00 88.94 90 HIS A N 1
ATOM 720 C CA . HIS A 1 90 ? 2.066 6.892 5.074 1.00 88.94 90 HIS A CA 1
ATOM 721 C C . HIS A 1 90 ? 3.347 6.500 5.812 1.00 88.94 90 HIS A C 1
ATOM 723 O O . HIS A 1 90 ? 3.315 6.330 7.029 1.00 88.94 90 HIS A O 1
ATOM 729 N N . ASP A 1 91 ? 4.474 6.427 5.107 1.00 86.38 91 ASP A N 1
ATOM 730 C CA . ASP A 1 91 ? 5.805 6.398 5.724 1.00 86.38 91 ASP A CA 1
ATOM 731 C C . ASP A 1 91 ? 6.446 7.790 5.614 1.00 86.38 91 ASP A C 1
ATOM 733 O O . ASP A 1 91 ? 6.562 8.359 4.526 1.00 86.38 91 ASP A O 1
ATOM 737 N N . PHE A 1 92 ? 6.860 8.339 6.757 1.00 84.19 92 PHE A N 1
ATOM 738 C CA . PHE A 1 92 ? 7.571 9.618 6.858 1.00 84.19 92 PHE A CA 1
ATOM 739 C C . PHE A 1 92 ? 9.045 9.447 7.283 1.00 84.19 92 PHE A C 1
ATOM 741 O O . PHE A 1 92 ? 9.701 10.423 7.649 1.00 84.19 92 PHE A O 1
ATOM 748 N N . GLY A 1 93 ? 9.576 8.220 7.258 1.00 74.19 93 GLY A N 1
ATOM 749 C CA . GLY A 1 93 ? 10.936 7.873 7.681 1.00 74.19 93 GLY A CA 1
ATOM 750 C C . GLY A 1 93 ? 11.123 7.769 9.200 1.00 74.19 93 GLY A C 1
ATOM 751 O O . GLY A 1 93 ? 12.254 7.646 9.667 1.00 74.19 93 GLY A O 1
ATOM 752 N N . GLY A 1 94 ? 10.032 7.836 9.969 1.00 77.25 94 GLY A N 1
ATOM 753 C CA . GLY A 1 94 ? 10.007 7.724 11.434 1.00 77.25 94 GLY A CA 1
ATOM 754 C C . GLY A 1 94 ? 9.128 6.583 11.959 1.00 77.25 94 GLY A C 1
ATOM 755 O O . GLY A 1 94 ? 8.847 6.546 13.154 1.00 77.25 94 GLY A O 1
ATOM 756 N N . GLY A 1 95 ? 8.675 5.692 11.073 1.00 82.69 95 GLY A N 1
ATOM 757 C CA . GLY A 1 95 ? 7.615 4.716 11.327 1.00 82.69 95 GLY A CA 1
ATOM 758 C C . GLY A 1 95 ? 6.371 5.000 10.481 1.00 82.69 95 GLY A C 1
ATOM 759 O O . GLY A 1 95 ? 6.189 6.107 9.967 1.00 82.69 95 GLY A O 1
ATOM 760 N N . GLU A 1 96 ? 5.526 3.984 10.329 1.00 88.62 96 GLU A N 1
ATOM 761 C CA . GLU A 1 96 ? 4.341 4.045 9.473 1.00 88.62 96 GLU A CA 1
ATOM 762 C C . GLU A 1 96 ? 3.123 4.622 10.205 1.00 88.62 96 GLU A C 1
ATOM 764 O O . GLU A 1 96 ? 2.909 4.377 11.396 1.00 88.62 96 GLU A O 1
ATOM 769 N N . ILE A 1 97 ? 2.303 5.381 9.475 1.00 90.69 97 ILE A N 1
ATOM 770 C CA . ILE A 1 97 ? 1.090 6.031 9.973 1.00 90.69 97 ILE A CA 1
ATOM 771 C C . ILE A 1 97 ? -0.118 5.580 9.147 1.00 90.69 97 ILE A C 1
ATOM 773 O O . ILE A 1 97 ? -0.203 5.821 7.942 1.00 90.69 97 ILE A O 1
ATOM 777 N N . LEU A 1 98 ? -1.079 4.959 9.823 1.00 91.19 98 LEU A N 1
ATOM 778 C CA . LEU A 1 98 ? -2.353 4.500 9.285 1.00 91.19 98 LEU A CA 1
ATOM 779 C C . LEU A 1 98 ? -3.376 5.652 9.303 1.00 91.19 98 LEU A C 1
ATOM 781 O O . LEU A 1 98 ? -3.739 6.145 10.372 1.00 91.19 98 LEU A O 1
ATOM 785 N N . GLU A 1 99 ? -3.863 6.069 8.131 1.00 92.06 99 GLU A N 1
ATOM 786 C CA . GLU A 1 99 ? -4.963 7.037 7.985 1.00 92.06 99 GLU A CA 1
ATOM 787 C C . GLU A 1 99 ? -6.292 6.284 7.852 1.00 92.06 99 GLU A C 1
ATOM 789 O O . GLU A 1 99 ? -6.452 5.468 6.941 1.00 92.06 99 GLU A O 1
ATOM 794 N N . TYR A 1 100 ? -7.272 6.576 8.710 1.00 93.06 100 TYR A N 1
ATOM 795 C CA . TYR A 1 100 ? -8.592 5.943 8.652 1.00 93.06 100 TYR A CA 1
ATOM 796 C C . TYR A 1 100 ? -9.753 6.892 8.950 1.00 93.06 100 TYR A C 1
ATOM 798 O O . TYR A 1 100 ? -9.612 7.896 9.644 1.00 93.06 100 TYR A O 1
ATOM 806 N N . GLY A 1 101 ? -10.937 6.558 8.442 1.00 90.81 101 GLY A N 1
ATOM 807 C CA . GLY A 1 101 ? -12.165 7.293 8.731 1.00 90.81 101 GLY A CA 1
ATOM 808 C C . GLY A 1 101 ? -13.373 6.779 7.956 1.00 90.81 101 GLY A C 1
ATOM 809 O O . GLY A 1 101 ? -13.289 5.836 7.168 1.00 90.81 101 GLY A O 1
ATOM 810 N N . HIS A 1 102 ? -14.520 7.418 8.177 1.00 89.38 102 HIS A N 1
ATOM 811 C CA . HIS A 1 102 ? -15.732 7.182 7.386 1.00 89.38 102 HIS A CA 1
ATOM 812 C C . HIS A 1 102 ? -15.690 7.905 6.027 1.00 89.38 102 HIS A C 1
ATOM 814 O O . HIS A 1 102 ? -16.246 7.417 5.043 1.00 89.38 102 HIS A O 1
ATOM 820 N N . ASP A 1 103 ? -15.023 9.061 5.966 1.00 85.88 103 ASP A N 1
ATOM 821 C CA . ASP A 1 103 ? -14.821 9.869 4.764 1.00 85.88 103 ASP A CA 1
ATOM 822 C C . ASP A 1 103 ? -13.429 10.533 4.769 1.00 85.88 103 ASP A C 1
ATOM 824 O O . ASP A 1 103 ? -12.674 10.409 5.730 1.00 85.88 103 ASP A O 1
ATOM 828 N N . ARG A 1 104 ? -13.079 11.252 3.690 1.00 81.25 104 ARG A N 1
ATOM 829 C CA . ARG A 1 104 ? -11.786 11.958 3.550 1.00 81.25 104 ARG A CA 1
ATOM 830 C C . ARG A 1 104 ? -11.786 13.394 4.111 1.00 81.25 104 ARG A C 1
ATOM 832 O O . ARG A 1 104 ? -11.007 14.226 3.655 1.00 81.25 104 ARG A O 1
ATOM 839 N N . ARG A 1 105 ? -12.710 13.725 5.019 1.00 79.81 105 ARG A N 1
ATOM 840 C CA . ARG A 1 105 ? -12.806 15.021 5.724 1.00 79.81 105 ARG A CA 1
ATOM 841 C C . ARG A 1 105 ? -12.554 14.863 7.220 1.00 79.81 105 ARG A C 1
ATOM 843 O O . ARG A 1 105 ? -11.979 15.759 7.828 1.00 79.81 105 ARG A O 1
ATOM 850 N N . HIS A 1 106 ? -12.987 13.740 7.788 1.00 82.81 106 HIS A N 1
ATOM 851 C CA . HIS A 1 106 ? -12.861 13.408 9.203 1.00 82.81 106 HIS A CA 1
ATOM 852 C C . HIS A 1 106 ? -12.031 12.130 9.359 1.00 82.81 106 HIS A C 1
ATOM 854 O O . HIS A 1 106 ? -12.548 11.040 9.608 1.00 82.81 106 HIS A O 1
ATOM 860 N N . THR A 1 107 ? -10.725 12.293 9.151 1.00 90.12 107 THR A N 1
ATOM 861 C CA . THR A 1 107 ? -9.723 11.225 9.181 1.00 90.12 107 THR A CA 1
ATOM 862 C C . THR A 1 107 ? -8.909 11.273 10.467 1.00 90.12 107 THR A C 1
ATOM 864 O O . THR A 1 107 ? -8.425 12.335 10.858 1.00 90.12 107 THR A O 1
ATOM 867 N N . HIS A 1 108 ? -8.698 10.115 11.076 1.00 89.25 108 HIS A N 1
ATOM 868 C CA . HIS A 1 108 ? -7.767 9.909 12.177 1.00 89.25 108 HIS A CA 1
ATOM 869 C C . HIS A 1 108 ? -6.457 9.348 11.620 1.00 89.25 108 HIS A C 1
ATOM 871 O O . HIS A 1 108 ? -6.453 8.636 10.614 1.00 89.25 108 HIS A O 1
ATOM 877 N N . MET A 1 109 ? -5.345 9.674 12.274 1.00 90.75 109 MET A N 1
ATOM 878 C CA . MET A 1 109 ? -4.019 9.165 11.933 1.00 90.75 109 MET A CA 1
ATOM 879 C C . MET A 1 109 ? -3.401 8.561 13.189 1.00 90.75 109 MET A C 1
ATOM 881 O O . MET A 1 109 ? -3.345 9.220 14.226 1.00 90.75 109 MET A O 1
ATOM 885 N N . ILE A 1 110 ? -2.965 7.307 13.104 1.00 89.81 110 ILE A N 1
ATOM 886 C CA . ILE A 1 110 ? -2.355 6.567 14.214 1.00 89.81 110 ILE A CA 1
ATOM 887 C C . ILE A 1 110 ? -1.086 5.871 13.721 1.00 89.81 110 ILE A C 1
ATOM 889 O O . ILE A 1 110 ? -1.006 5.499 12.554 1.00 89.81 110 ILE A O 1
ATOM 893 N N . LEU A 1 111 ? -0.089 5.693 14.588 1.00 90.00 111 LEU A N 1
ATOM 894 C CA . LEU A 1 111 ? 1.065 4.852 14.262 1.00 90.00 111 LEU A CA 1
ATOM 895 C C . LEU A 1 111 ? 0.602 3.411 14.001 1.00 90.00 111 LEU A C 1
ATOM 897 O O . LEU A 1 111 ? -0.304 2.924 14.679 1.0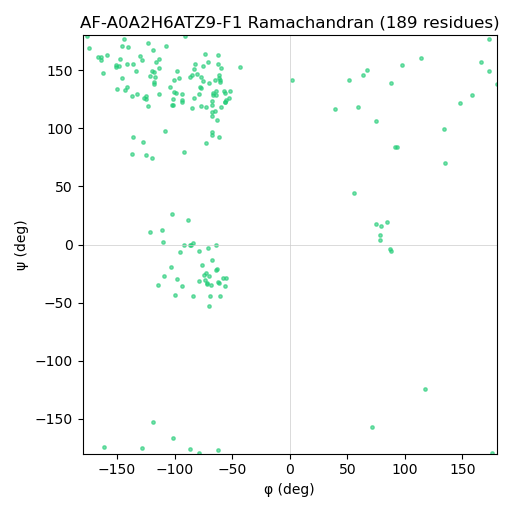0 90.00 111 LEU A O 1
ATOM 901 N N . PHE A 1 112 ? 1.231 2.727 13.051 1.00 88.25 112 PHE A N 1
ATOM 902 C CA . PHE A 1 112 ? 1.021 1.303 12.795 1.00 88.25 112 PHE A CA 1
ATOM 903 C C . PHE A 1 112 ? 2.045 0.489 13.609 1.00 88.25 112 PHE A C 1
ATOM 905 O O . PHE A 1 112 ? 3.091 0.089 13.105 1.00 88.25 112 PHE A O 1
ATOM 912 N N . THR A 1 113 ? 1.780 0.307 14.908 1.00 86.81 113 THR A N 1
ATOM 913 C CA . THR A 1 113 ? 2.596 -0.514 15.824 1.00 86.81 113 THR A CA 1
ATOM 914 C C . THR A 1 113 ? 1.710 -1.482 16.603 1.00 86.81 113 THR A C 1
ATOM 916 O O . THR A 1 113 ? 0.506 -1.277 16.716 1.00 86.81 113 THR A O 1
ATOM 919 N N . ARG A 1 114 ? 2.296 -2.531 17.192 1.00 84.69 114 ARG A N 1
ATOM 920 C CA . ARG A 1 114 ? 1.557 -3.561 17.946 1.00 84.69 114 ARG A CA 1
ATOM 921 C C . ARG A 1 114 ? 0.738 -3.008 19.126 1.00 84.69 114 ARG A C 1
ATOM 923 O O . ARG A 1 114 ? -0.283 -3.584 19.487 1.00 84.69 114 ARG A O 1
ATOM 930 N N . ASP A 1 115 ? 1.174 -1.898 19.722 1.00 85.88 115 ASP A N 1
ATOM 931 C CA . ASP A 1 115 ? 0.480 -1.228 20.831 1.00 85.88 115 ASP A CA 1
ATOM 932 C C . ASP A 1 115 ? -0.809 -0.516 20.397 1.00 85.88 115 ASP A C 1
ATOM 934 O O . ASP A 1 115 ? -1.765 -0.446 21.172 1.00 85.88 115 ASP A O 1
ATOM 938 N N . THR A 1 116 ? -0.820 0.020 19.172 1.00 85.25 116 THR A N 1
ATOM 939 C CA . THR A 1 116 ? -1.907 0.820 18.584 1.00 85.25 116 THR A CA 1
ATOM 940 C C . THR A 1 116 ? -2.752 0.046 17.576 1.00 85.25 116 THR A C 1
ATOM 942 O O . THR A 1 116 ? -3.877 0.448 17.284 1.00 85.25 116 THR A O 1
ATOM 945 N N . VAL A 1 117 ? -2.226 -1.061 17.054 1.00 88.12 117 VAL A N 1
ATOM 946 C CA . VAL A 1 117 ? -2.842 -1.974 16.089 1.00 88.12 117 VAL A CA 1
ATOM 947 C C . VAL A 1 117 ? -2.553 -3.417 16.539 1.00 88.12 117 VAL A C 1
ATOM 949 O O . VAL A 1 117 ? -1.634 -4.058 16.025 1.00 88.12 117 VAL A O 1
ATOM 952 N N . PRO A 1 118 ? -3.281 -3.939 17.545 1.00 85.81 118 PRO A N 1
ATOM 953 C CA . PRO A 1 118 ? -3.017 -5.271 18.093 1.00 85.81 118 PRO A CA 1
ATOM 954 C C . PRO A 1 118 ? -3.474 -6.428 17.187 1.00 85.81 118 PRO A C 1
ATOM 956 O O . PRO A 1 118 ? -2.903 -7.513 17.280 1.00 85.81 118 PRO A O 1
ATOM 959 N N . GLU A 1 119 ? -4.477 -6.224 16.321 1.00 86.88 119 GLU A N 1
ATOM 960 C CA . GLU A 1 119 ? -5.003 -7.257 15.412 1.00 86.88 119 GLU A CA 1
ATOM 961 C C . GLU A 1 119 ? -5.161 -6.731 13.976 1.00 86.88 119 GLU A C 1
ATOM 963 O O . GLU A 1 119 ? -5.835 -5.723 13.738 1.00 86.88 119 GLU A O 1
ATOM 968 N N . VAL A 1 120 ? -4.616 -7.473 13.007 1.00 89.12 120 VAL A N 1
ATOM 969 C CA . VAL A 1 120 ? -4.841 -7.282 11.566 1.00 89.12 120 VAL A CA 1
ATOM 970 C C . VAL A 1 120 ? -5.333 -8.606 10.980 1.00 89.12 120 VAL A C 1
ATOM 972 O O . VAL A 1 120 ? -4.695 -9.642 11.133 1.00 89.12 120 VAL A O 1
ATOM 975 N N . ASP A 1 121 ? -6.483 -8.572 10.317 1.00 87.06 121 ASP A N 1
ATOM 976 C CA . ASP A 1 121 ? -7.237 -9.738 9.856 1.00 87.06 121 ASP A CA 1
ATOM 977 C C . ASP A 1 121 ? -7.528 -9.553 8.360 1.00 87.06 121 ASP A C 1
ATOM 979 O O . ASP A 1 121 ? -8.522 -8.948 7.946 1.00 87.06 121 ASP A O 1
ATOM 983 N N . LEU A 1 122 ? -6.586 -10.009 7.528 1.00 85.31 122 LEU A N 1
ATOM 984 C CA . LEU A 1 122 ? -6.641 -9.825 6.074 1.00 85.31 122 LEU A CA 1
ATOM 985 C C . LEU A 1 122 ? -7.754 -10.662 5.420 1.00 85.31 122 LEU A C 1
ATOM 987 O O . LEU A 1 122 ? -8.289 -10.248 4.391 1.00 85.31 122 LEU A O 1
ATOM 991 N N . GLU A 1 123 ? -8.134 -11.795 6.021 1.00 84.44 123 GLU A N 1
ATOM 992 C CA . GLU A 1 123 ? -9.178 -12.694 5.509 1.00 84.44 123 GLU A CA 1
ATOM 993 C C . GLU A 1 123 ? -10.569 -12.057 5.623 1.00 84.44 123 GLU A C 1
ATOM 995 O O . GLU A 1 123 ? -11.276 -11.908 4.624 1.00 84.44 123 GLU A O 1
ATOM 1000 N N . ASN A 1 124 ? -10.941 -11.591 6.821 1.00 86.25 124 ASN A N 1
ATOM 1001 C CA . ASN A 1 124 ? -12.212 -10.896 7.061 1.00 86.25 124 ASN A CA 1
ATOM 1002 C C . ASN A 1 124 ? -12.136 -9.396 6.718 1.00 86.25 124 ASN A C 1
ATOM 1004 O O . ASN A 1 124 ? -13.116 -8.659 6.856 1.00 86.25 124 ASN A O 1
ATOM 1008 N N . ARG A 1 125 ? -10.969 -8.944 6.241 1.00 89.38 125 ARG A N 1
ATOM 1009 C CA . ARG A 1 125 ? -10.640 -7.568 5.847 1.00 89.38 125 ARG A CA 1
ATOM 1010 C C . ARG A 1 125 ? -10.882 -6.540 6.960 1.00 89.38 125 ARG A C 1
ATOM 1012 O O . ARG A 1 125 ? -11.433 -5.458 6.719 1.00 89.38 125 ARG A O 1
ATOM 1019 N N . ARG A 1 126 ? -10.454 -6.894 8.169 1.00 91.44 126 ARG A N 1
ATOM 1020 C CA . ARG A 1 126 ? -10.678 -6.203 9.441 1.00 91.44 126 ARG A CA 1
ATOM 1021 C C . ARG A 1 126 ? -9.345 -5.788 10.073 1.00 91.44 126 ARG A C 1
ATOM 1023 O O . ARG A 1 126 ? -8.329 -6.451 9.904 1.00 91.44 126 ARG A O 1
ATOM 1030 N N . ILE A 1 127 ? -9.350 -4.684 10.808 1.00 92.44 127 ILE A N 1
ATOM 1031 C CA . ILE A 1 127 ? -8.215 -4.210 11.605 1.00 92.44 127 ILE A CA 1
ATOM 1032 C C . ILE A 1 127 ? -8.757 -3.591 12.896 1.00 92.44 127 ILE A C 1
ATOM 1034 O O . ILE A 1 127 ? -9.729 -2.831 12.857 1.00 92.44 127 ILE A O 1
ATOM 1038 N N . VAL A 1 128 ? -8.166 -3.953 14.034 1.00 91.56 128 VAL A N 1
ATOM 1039 C CA . VAL A 1 128 ? -8.511 -3.396 15.349 1.00 91.56 128 VAL A CA 1
ATOM 1040 C C . VAL A 1 128 ? -7.465 -2.354 15.711 1.00 91.56 128 VAL A C 1
ATOM 1042 O O . VAL A 1 128 ? -6.269 -2.620 15.607 1.00 91.56 128 VAL A O 1
ATOM 1045 N N . VAL A 1 129 ? -7.907 -1.172 16.138 1.00 91.44 129 VAL A N 1
ATOM 1046 C CA . VAL A 1 129 ? -7.029 -0.097 16.607 1.00 91.44 129 VAL A CA 1
ATOM 1047 C C . VAL A 1 129 ? -7.307 0.241 18.068 1.00 91.44 129 VAL A C 1
ATOM 1049 O O . VAL A 1 129 ? -8.455 0.328 18.498 1.00 91.44 129 VAL A O 1
ATOM 1052 N N . ARG A 1 130 ? -6.235 0.492 18.818 1.00 88.62 130 ARG A N 1
ATOM 1053 C CA . ARG A 1 130 ? -6.251 1.091 20.154 1.00 88.62 130 ARG A CA 1
ATOM 1054 C C . ARG A 1 130 ? -5.691 2.512 20.042 1.00 88.62 130 ARG A C 1
ATOM 1056 O O . ARG A 1 130 ? -4.470 2.682 20.026 1.00 88.62 130 ARG A O 1
ATOM 1063 N N . PRO A 1 131 ? -6.539 3.552 19.958 1.00 78.06 131 PRO A N 1
ATOM 1064 C CA . PRO A 1 131 ? -6.079 4.925 20.108 1.00 78.06 131 PRO A CA 1
ATOM 1065 C C . PRO A 1 131 ? -5.383 5.101 21.470 1.00 78.06 131 PRO A C 1
ATOM 1067 O O . PRO A 1 131 ? -5.941 4.677 22.486 1.00 78.06 131 PRO A O 1
ATOM 1070 N N . PRO A 1 132 ? -4.190 5.722 21.541 1.00 70.62 132 PRO A N 1
ATOM 1071 C CA . PRO A 1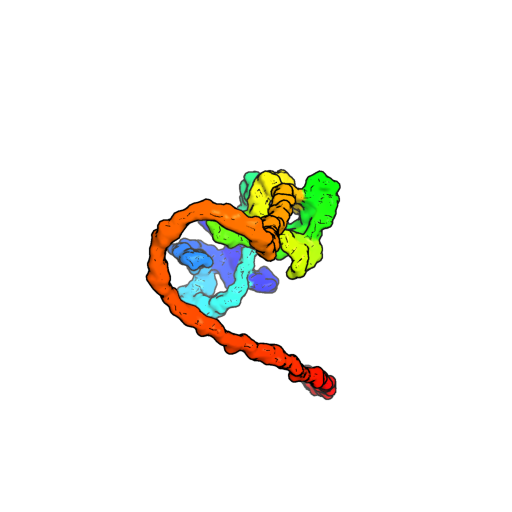 132 ? -3.633 6.126 22.826 1.00 70.62 132 PRO A CA 1
ATOM 1072 C C . PRO A 1 132 ? -4.593 7.122 23.489 1.00 70.62 132 PRO A C 1
ATOM 1074 O O . PRO A 1 132 ? -5.164 7.975 22.809 1.00 70.62 132 PRO A O 1
ATOM 1077 N N . ALA A 1 133 ? -4.785 6.999 24.806 1.00 60.50 133 ALA A N 1
ATOM 1078 C CA . ALA A 1 133 ? -5.790 7.770 25.536 1.00 60.50 133 ALA A CA 1
ATOM 1079 C C . ALA A 1 133 ? -5.654 9.281 25.271 1.00 60.50 133 ALA A C 1
ATOM 1081 O O . ALA A 1 133 ? -4.580 9.856 25.460 1.00 60.50 133 ALA A O 1
ATOM 1082 N N . GLU A 1 134 ? -6.746 9.915 24.837 1.00 56.25 134 GLU A N 1
ATOM 1083 C CA . GLU A 1 134 ? -6.757 11.324 24.445 1.00 56.25 134 GLU A CA 1
ATOM 1084 C C . GLU A 1 134 ? -6.530 12.222 25.670 1.00 56.25 134 GLU A C 1
ATOM 1086 O O . GLU A 1 134 ? -7.446 12.532 26.435 1.00 56.25 134 GLU A O 1
ATOM 1091 N N . VAL A 1 135 ? -5.278 12.641 25.873 1.00 47.56 135 VAL A N 1
ATOM 1092 C CA . VAL A 1 135 ? -4.919 13.606 26.915 1.00 47.56 135 VAL A CA 1
ATOM 1093 C C . VAL A 1 135 ? -5.412 14.982 26.482 1.00 47.56 135 VAL A C 1
ATOM 1095 O O . VAL A 1 135 ? -4.683 15.765 25.873 1.00 47.56 135 VAL A O 1
ATOM 1098 N N . VAL A 1 136 ? -6.668 15.279 26.821 1.00 53.41 136 VAL A N 1
ATOM 1099 C CA . VAL A 1 136 ? -7.237 16.626 26.744 1.00 53.41 136 VAL A CA 1
ATOM 1100 C C . VAL A 1 136 ? -6.437 17.529 27.680 1.00 53.41 136 VAL A C 1
ATOM 1102 O O . VAL A 1 136 ? -6.720 17.624 28.873 1.00 53.41 136 VAL A O 1
ATOM 1105 N N . VAL A 1 137 ? -5.413 18.192 27.140 1.00 60.03 137 VAL A N 1
ATOM 1106 C CA . VAL A 1 137 ? -4.706 19.266 27.837 1.00 60.03 137 VAL A CA 1
ATOM 1107 C C . VAL A 1 137 ? -5.700 20.423 27.970 1.00 60.03 137 VAL A C 1
ATOM 1109 O O . VAL A 1 137 ? -6.065 21.011 26.947 1.00 60.03 137 VAL A O 1
ATOM 1112 N N . PRO A 1 138 ? -6.184 20.760 29.183 1.00 64.44 138 PRO A N 1
ATOM 1113 C CA . PRO A 1 138 ? -7.054 21.914 29.339 1.00 64.44 138 PRO A CA 1
ATOM 1114 C C . PRO A 1 138 ? -6.278 23.169 28.917 1.00 64.44 138 PRO A C 1
ATOM 1116 O O . PRO A 1 138 ? -5.064 23.234 29.146 1.00 64.44 138 PRO A O 1
ATOM 1119 N N . PRO A 1 139 ? -6.934 24.179 28.316 1.00 63.84 139 PRO A N 1
ATOM 1120 C CA . PRO A 1 139 ? -6.265 25.437 28.019 1.00 63.84 139 PRO A CA 1
ATOM 1121 C C . PRO A 1 139 ? -5.666 25.977 29.319 1.00 63.84 139 PRO A C 1
ATOM 1123 O O . PRO A 1 139 ? -6.377 26.106 30.318 1.00 63.84 139 PRO A O 1
ATOM 1126 N N . ALA A 1 140 ? -4.355 26.242 29.311 1.00 61.97 140 ALA A N 1
ATOM 1127 C CA . ALA A 1 140 ? -3.661 26.761 30.482 1.00 61.97 140 ALA A CA 1
ATOM 1128 C C . ALA A 1 140 ? -4.418 27.999 30.996 1.00 61.97 140 ALA A C 1
ATOM 1130 O O . ALA A 1 140 ? -4.783 28.846 30.171 1.00 61.97 140 ALA A O 1
ATOM 1131 N N . PRO A 1 141 ? -4.704 28.094 32.309 1.00 59.38 141 PRO A N 1
ATOM 1132 C CA . PRO A 1 141 ? -5.553 29.151 32.834 1.00 59.38 141 PRO A CA 1
ATOM 1133 C C . PRO A 1 141 ? -4.964 30.501 32.439 1.00 59.38 141 PRO A C 1
ATOM 1135 O O . PRO A 1 141 ? -3.800 30.789 32.727 1.00 59.38 141 PRO A O 1
ATOM 1138 N N . ALA A 1 142 ? -5.763 31.309 31.741 1.00 56.38 142 ALA A N 1
ATOM 1139 C CA . ALA A 1 142 ? -5.379 32.672 31.426 1.00 56.38 142 ALA A CA 1
ATOM 1140 C C . ALA A 1 142 ? -5.059 33.381 32.746 1.00 56.38 142 ALA A C 1
ATOM 1142 O O . ALA A 1 142 ? -5.836 33.290 33.694 1.00 56.38 142 ALA A O 1
ATOM 1143 N N . ALA A 1 143 ? -3.905 34.044 32.819 1.00 58.22 143 ALA A N 1
ATOM 1144 C CA . ALA A 1 143 ? -3.499 34.755 34.022 1.00 58.22 143 ALA A CA 1
ATOM 1145 C C . ALA A 1 143 ? -4.441 35.948 34.242 1.00 58.22 143 ALA A C 1
ATOM 1147 O O . ALA A 1 143 ? -4.256 37.014 33.653 1.00 58.22 143 ALA A O 1
ATOM 1148 N N . GLU A 1 144 ? -5.485 35.744 35.047 1.00 44.75 144 GLU A N 1
ATOM 1149 C CA . GLU A 1 144 ? -6.437 36.791 35.401 1.00 44.75 144 GLU A CA 1
ATOM 1150 C C . GLU A 1 144 ? -5.714 37.869 36.214 1.00 44.75 144 GLU A C 1
ATOM 1152 O O . GLU A 1 144 ? -5.215 37.625 37.314 1.00 44.75 144 GLU A O 1
ATOM 1157 N N . GLY A 1 145 ? -5.623 39.071 35.644 1.00 48.09 145 GLY A N 1
ATOM 1158 C CA . GLY A 1 145 ? -5.037 40.218 36.324 1.00 48.09 145 GLY A CA 1
ATOM 1159 C C . GLY A 1 145 ? -5.918 40.647 37.493 1.00 48.09 145 GLY A C 1
ATOM 1160 O O . GLY A 1 145 ? -7.037 41.114 37.281 1.00 48.09 145 GLY A O 1
ATOM 1161 N N . GLY A 1 146 ? -5.406 40.507 38.718 1.00 37.97 146 GLY A N 1
ATOM 1162 C CA . GLY A 1 146 ? -6.046 41.062 39.909 1.00 37.97 146 GLY A CA 1
ATOM 1163 C C . GLY A 1 146 ? -6.162 42.595 39.815 1.00 37.97 146 GLY A C 1
ATOM 1164 O O . GLY A 1 146 ? -5.245 43.233 39.294 1.00 37.97 146 GLY A O 1
ATOM 1165 N N . PRO A 1 147 ? -7.273 43.197 40.277 1.00 47.31 147 PRO A N 1
ATOM 1166 C CA . PRO A 1 147 ? -7.523 44.628 40.122 1.00 47.31 147 PRO A CA 1
ATOM 1167 C C . PRO A 1 147 ? -6.692 45.498 41.077 1.00 47.31 147 PRO A C 1
ATOM 1169 O O . PRO A 1 147 ? -6.330 45.091 42.179 1.00 47.31 147 PRO A O 1
ATOM 1172 N N . GLU A 1 148 ? -6.452 46.736 40.650 1.00 42.47 148 GLU A N 1
ATOM 1173 C CA . GLU A 1 148 ? -5.706 47.771 41.368 1.00 42.47 148 GLU A CA 1
ATOM 1174 C C . GLU A 1 148 ? -6.636 48.679 42.195 1.00 42.47 148 GLU A C 1
ATOM 1176 O O . GLU A 1 148 ? -7.503 49.349 41.635 1.00 42.47 148 GLU A O 1
ATOM 1181 N N . THR A 1 149 ? -6.403 48.765 43.510 1.00 32.00 149 THR A N 1
ATOM 1182 C CA . THR A 1 149 ? -6.804 49.896 44.375 1.00 32.00 149 THR A CA 1
ATOM 1183 C C . THR A 1 149 ? -5.809 50.045 45.534 1.00 32.00 149 THR A C 1
ATOM 1185 O O . THR A 1 149 ? -5.468 49.047 46.167 1.00 32.00 149 THR A O 1
ATOM 1188 N N . ALA A 1 150 ? -5.365 51.275 45.816 1.00 37.97 150 ALA A N 1
ATOM 1189 C CA . ALA A 1 150 ? -4.481 51.645 46.937 1.00 37.97 150 ALA A CA 1
ATOM 1190 C C . ALA A 1 150 ? -5.268 51.749 48.280 1.00 37.97 150 ALA A C 1
ATOM 1192 O O . ALA A 1 150 ? -6.467 51.476 48.282 1.00 37.97 150 ALA A O 1
ATOM 1193 N N . GLU A 1 151 ? -4.729 52.077 49.466 1.00 34.66 151 GLU A N 1
ATOM 1194 C CA . GLU A 1 151 ? -3.458 52.687 49.939 1.00 34.66 151 GLU A CA 1
ATOM 1195 C C . GLU A 1 151 ? -2.991 51.963 51.241 1.00 34.66 151 GLU A C 1
ATOM 1197 O O . GLU A 1 151 ? -3.765 51.189 51.799 1.00 34.66 151 GLU A O 1
ATOM 1202 N N . GLY A 1 152 ? -1.787 52.129 51.816 1.00 30.58 152 GLY A N 1
ATOM 1203 C CA . GLY A 1 152 ? -0.600 52.947 51.500 1.00 30.58 152 GLY A CA 1
ATOM 1204 C C . GLY A 1 152 ? 0.461 52.859 52.632 1.00 30.58 152 GLY A C 1
ATOM 1205 O O . GLY A 1 152 ? 0.187 52.231 53.649 1.00 30.58 152 GLY A O 1
ATOM 1206 N N . GLU A 1 153 ? 1.627 53.510 52.452 1.00 31.00 153 GLU A N 1
ATOM 1207 C CA . GLU A 1 153 ? 2.765 53.655 53.413 1.00 31.00 153 GLU A CA 1
ATOM 1208 C C . GLU A 1 153 ? 3.498 52.340 53.833 1.00 31.00 153 GLU A C 1
ATOM 1210 O O . GLU A 1 153 ? 2.907 51.270 53.897 1.00 31.00 153 GLU A O 1
ATOM 1215 N N . GLU A 1 154 ? 4.817 52.278 54.086 1.00 31.56 154 GLU A N 1
ATOM 1216 C CA . GLU A 1 154 ? 5.920 53.262 54.051 1.00 31.56 154 GLU A CA 1
ATOM 1217 C C . GLU A 1 154 ? 7.263 52.537 53.725 1.00 31.56 154 GLU A C 1
ATOM 1219 O O . GLU A 1 154 ? 7.406 51.362 54.062 1.00 31.56 154 GLU A O 1
ATOM 1224 N N . GLY A 1 155 ? 8.277 53.212 53.143 1.00 29.47 155 GLY A N 1
ATOM 1225 C CA . GLY A 1 155 ? 9.682 52.734 53.198 1.00 29.47 155 GLY A CA 1
ATOM 1226 C C . GLY A 1 155 ? 10.548 52.737 51.916 1.00 29.47 155 GLY A C 1
ATOM 1227 O O . GLY A 1 155 ? 10.565 51.767 51.172 1.00 29.47 155 GLY A O 1
ATOM 1228 N N . ALA A 1 156 ? 11.394 53.771 51.781 1.00 31.98 156 ALA A N 1
ATOM 1229 C CA . ALA A 1 156 ? 12.679 53.829 51.042 1.00 31.98 156 ALA A CA 1
ATOM 1230 C C . ALA A 1 156 ? 12.755 53.548 49.508 1.00 31.98 156 ALA A C 1
ATOM 1232 O O . ALA A 1 156 ? 12.592 52.436 49.019 1.00 31.98 156 ALA A O 1
ATOM 1233 N N . ALA A 1 157 ? 13.188 54.577 48.766 1.00 40.44 157 ALA A N 1
ATOM 1234 C CA . ALA A 1 157 ? 13.670 54.549 47.368 1.00 40.44 157 ALA A CA 1
ATOM 1235 C C . ALA A 1 157 ? 15.234 54.602 47.338 1.00 40.44 157 ALA A C 1
ATOM 1237 O O . ALA A 1 157 ? 15.815 54.497 48.423 1.00 40.44 157 ALA A O 1
ATOM 1238 N N . PRO A 1 158 ? 15.969 54.850 46.215 1.00 49.56 158 PRO A N 1
ATOM 1239 C CA . PRO A 1 158 ? 15.605 55.010 44.787 1.00 49.56 158 PRO A CA 1
ATOM 1240 C C . PRO A 1 158 ? 16.456 54.102 43.830 1.00 49.56 158 PRO A C 1
ATOM 1242 O O . PRO A 1 158 ? 17.265 53.309 44.300 1.00 49.56 158 PRO A O 1
ATOM 1245 N N . THR A 1 159 ? 16.386 54.131 42.483 1.00 31.39 159 THR A N 1
ATOM 1246 C CA . THR A 1 159 ? 17.023 55.148 41.592 1.00 31.39 159 THR A CA 1
ATOM 1247 C C . THR A 1 159 ? 16.882 54.794 40.085 1.00 31.39 159 THR A C 1
ATOM 1249 O O . THR A 1 159 ? 16.957 53.624 39.734 1.00 31.39 159 THR A O 1
ATOM 1252 N N . ALA A 1 160 ? 16.818 55.826 39.221 1.00 34.50 160 ALA A N 1
ATOM 1253 C CA . ALA A 1 160 ? 17.087 55.870 37.758 1.00 34.50 160 ALA A CA 1
ATOM 1254 C C . ALA A 1 160 ? 16.091 55.285 36.712 1.00 34.50 160 ALA A C 1
ATOM 1256 O O . ALA A 1 160 ? 16.04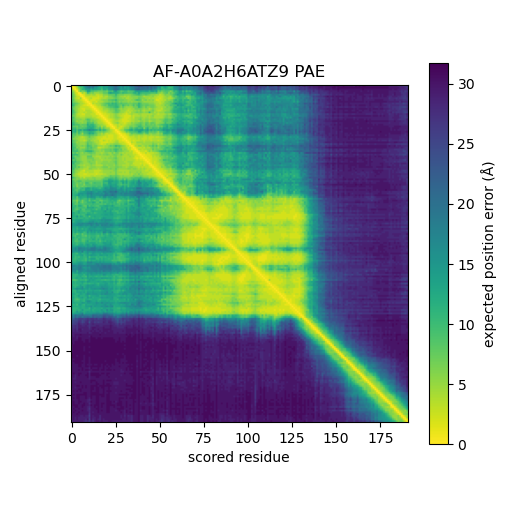5 54.094 36.422 1.00 34.50 160 ALA A O 1
ATOM 1257 N N . THR A 1 161 ? 15.420 56.228 36.038 1.00 32.34 161 THR A N 1
ATOM 1258 C CA . THR A 1 161 ? 14.978 56.286 34.618 1.00 32.34 161 THR A CA 1
ATOM 1259 C C . THR A 1 161 ? 16.157 56.258 33.608 1.00 32.34 161 THR A C 1
ATOM 1261 O O . THR A 1 161 ? 17.301 56.239 34.067 1.00 32.34 161 THR A O 1
ATOM 1264 N N . PRO A 1 162 ? 15.970 56.366 32.260 1.00 48.50 162 PRO A N 1
ATOM 1265 C CA . PRO A 1 162 ? 14.755 56.403 31.404 1.00 48.50 162 PRO A CA 1
ATOM 1266 C C . PRO A 1 162 ? 14.759 55.193 30.407 1.00 48.50 162 PRO A C 1
ATOM 1268 O O . PRO A 1 162 ? 15.348 54.182 30.767 1.00 48.50 162 PRO A O 1
ATOM 1271 N N . GLU A 1 163 ? 14.193 55.088 29.185 1.00 33.03 163 GLU A N 1
ATOM 1272 C CA . GLU A 1 163 ? 13.258 55.792 28.250 1.00 33.03 163 GLU A CA 1
ATOM 1273 C C . GLU A 1 163 ? 12.787 54.708 27.204 1.00 33.03 163 GLU A C 1
ATOM 1275 O O . GLU A 1 163 ? 13.165 53.551 27.373 1.00 33.03 163 GLU A O 1
ATOM 1280 N N 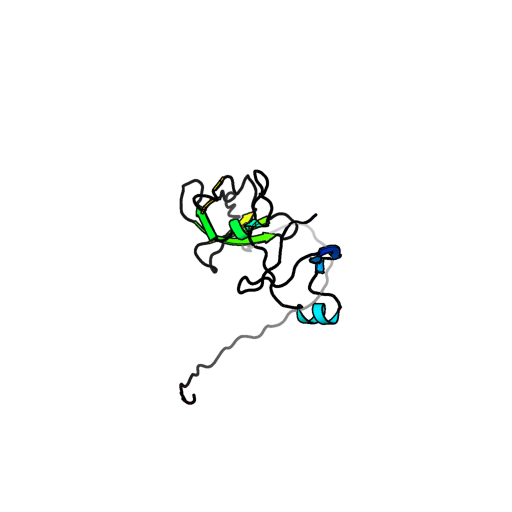. ALA A 1 164 ? 12.021 54.865 26.104 1.00 34.00 164 ALA A N 1
ATOM 1281 C CA . ALA A 1 164 ? 11.272 55.934 25.411 1.00 34.00 164 ALA A CA 1
ATOM 1282 C C . ALA A 1 164 ? 10.189 55.307 24.488 1.00 34.00 164 ALA A C 1
ATOM 1284 O O . ALA A 1 164 ? 10.351 54.157 24.100 1.00 34.00 164 ALA A O 1
ATOM 1285 N N . ALA A 1 165 ? 9.192 56.105 24.049 1.00 37.97 165 ALA A N 1
ATOM 1286 C CA . ALA A 1 165 ? 8.272 55.906 22.897 1.00 37.97 165 ALA A CA 1
ATOM 1287 C C . ALA A 1 165 ? 7.492 54.559 22.762 1.00 37.97 165 ALA A C 1
ATOM 1289 O O . ALA A 1 165 ? 7.998 53.467 22.949 1.00 37.97 165 ALA A O 1
ATOM 1290 N N . GLY A 1 166 ? 6.226 54.515 22.340 1.00 34.12 166 GLY A N 1
ATOM 1291 C CA . GLY A 1 166 ? 5.417 55.532 21.664 1.00 34.12 166 GLY A CA 1
ATOM 1292 C C . GLY A 1 166 ? 4.659 54.901 20.489 1.00 34.12 166 GLY A C 1
ATOM 1293 O O . GLY A 1 166 ? 5.005 55.129 19.335 1.00 34.12 166 GLY A O 1
ATOM 1294 N N . GLY A 1 167 ? 3.661 54.057 20.770 1.00 31.53 167 GLY A N 1
ATOM 1295 C CA . GLY A 1 167 ? 2.861 53.397 19.729 1.00 31.53 167 GLY A CA 1
ATOM 1296 C C . GLY A 1 167 ? 1.741 54.285 19.177 1.00 31.53 167 GLY A C 1
ATOM 1297 O O . GLY A 1 167 ? 1.230 55.147 19.888 1.00 31.53 167 GLY A O 1
ATOM 1298 N N . PHE A 1 168 ? 1.296 54.033 17.939 1.00 33.66 168 PHE A N 1
ATOM 1299 C CA . PHE A 1 168 ? 0.012 54.552 17.449 1.00 33.66 168 PHE A CA 1
ATOM 1300 C C . PHE A 1 168 ? -0.688 53.615 16.446 1.00 33.66 168 PHE A C 1
ATOM 1302 O O . PHE A 1 168 ? -0.082 52.727 15.853 1.00 33.66 168 PHE A O 1
ATOM 1309 N N . ALA A 1 169 ? -1.999 53.831 16.318 1.00 39.62 169 ALA A N 1
ATOM 1310 C CA . ALA A 1 169 ? -2.999 53.104 15.529 1.00 39.62 169 ALA A CA 1
ATOM 1311 C C . ALA A 1 169 ? -2.586 52.699 14.085 1.00 39.62 169 ALA A C 1
ATOM 1313 O O . ALA A 1 169 ? -1.826 53.398 13.429 1.00 39.62 169 ALA A O 1
ATOM 1314 N N . GLY A 1 170 ? -3.121 51.635 13.466 1.00 34.78 170 GLY A N 1
ATOM 1315 C CA . GLY A 1 170 ? -4.268 50.793 13.842 1.00 34.78 170 GLY A CA 1
ATOM 1316 C C . GLY A 1 170 ? -5.594 51.254 13.209 1.00 34.78 170 GLY A C 1
ATOM 1317 O O . GLY A 1 170 ? -6.375 51.947 13.855 1.00 34.78 170 GLY A O 1
ATOM 1318 N N . MET A 1 171 ? -5.895 50.864 11.958 1.00 38.31 171 MET A N 1
ATOM 1319 C CA . MET A 1 171 ? -7.076 51.389 11.244 1.00 38.31 171 MET A CA 1
ATOM 1320 C C . MET A 1 171 ? -7.913 50.341 10.479 1.00 38.31 171 MET A C 1
ATOM 1322 O O . MET A 1 171 ? -7.702 50.061 9.308 1.00 38.31 171 MET A O 1
ATOM 1326 N N . ARG A 1 172 ? -8.932 49.832 11.185 1.00 41.41 172 ARG A N 1
ATOM 1327 C CA . ARG A 1 172 ? -10.316 49.541 10.735 1.00 41.41 172 ARG A CA 1
ATOM 1328 C C . ARG A 1 172 ? -10.583 48.952 9.326 1.00 41.41 172 ARG A C 1
ATOM 1330 O O . ARG A 1 172 ? -10.548 49.642 8.318 1.00 41.41 172 ARG A O 1
ATOM 1337 N N . ARG A 1 173 ? -11.131 47.725 9.354 1.00 40.47 173 ARG A N 1
ATOM 1338 C CA . ARG A 1 173 ? -12.260 47.173 8.554 1.00 40.47 173 ARG A CA 1
ATOM 1339 C C . ARG A 1 173 ? -12.914 48.095 7.492 1.00 40.47 173 ARG A C 1
ATOM 1341 O O . ARG A 1 173 ? -13.418 49.155 7.860 1.00 40.47 173 ARG A O 1
ATOM 1348 N N . ARG A 1 174 ? -13.275 47.516 6.331 1.00 43.66 174 ARG A N 1
ATOM 1349 C CA . ARG A 1 174 ? -14.690 47.185 5.983 1.00 43.66 174 ARG A CA 1
ATOM 1350 C C . ARG A 1 174 ? -14.811 46.235 4.760 1.00 43.66 174 ARG A C 1
ATOM 1352 O O . ARG A 1 174 ? -13.833 46.086 4.037 1.00 43.66 174 ARG A O 1
ATOM 1359 N N . PRO A 1 175 ? -15.964 45.555 4.558 1.00 47.62 175 PRO A N 1
ATOM 1360 C CA . PRO A 1 175 ? -16.149 44.519 3.528 1.00 47.62 175 PRO A CA 1
ATOM 1361 C C . PRO A 1 175 ? -17.031 44.963 2.340 1.00 47.62 175 PRO A C 1
ATOM 1363 O O . PRO A 1 175 ? -17.768 45.944 2.455 1.00 47.62 175 PRO A O 1
ATOM 1366 N N . GLY A 1 176 ? -17.096 44.155 1.269 1.00 34.50 176 GLY A N 1
ATOM 1367 C CA . GLY A 1 176 ? -18.291 44.120 0.408 1.00 34.50 176 GLY A CA 1
ATOM 1368 C C . GLY A 1 176 ? -18.135 43.596 -1.029 1.00 34.50 176 GLY A C 1
ATOM 1369 O O . GLY A 1 176 ? -17.381 44.150 -1.818 1.00 34.50 176 GLY A O 1
ATOM 1370 N N . GLY A 1 177 ? -18.994 42.638 -1.408 1.00 37.97 177 GLY A N 1
ATOM 1371 C CA . GLY A 1 177 ? -19.326 42.316 -2.807 1.00 37.97 177 GLY A CA 1
ATOM 1372 C C . GLY A 1 177 ? -18.570 41.140 -3.449 1.00 37.97 177 GLY A C 1
ATOM 1373 O O . GLY A 1 177 ? -17.469 40.816 -3.032 1.00 37.97 177 GLY A O 1
ATOM 1374 N N . ARG A 1 178 ? -19.117 40.454 -4.468 1.00 45.00 178 ARG A N 1
ATOM 1375 C CA . ARG A 1 178 ? -20.493 40.453 -5.033 1.00 45.00 178 ARG A CA 1
ATOM 1376 C C . ARG A 1 178 ? -20.799 39.069 -5.644 1.00 45.00 178 ARG A C 1
ATOM 1378 O O . ARG A 1 178 ? -19.899 38.393 -6.121 1.00 45.00 178 ARG A O 1
ATOM 1385 N N . ARG A 1 179 ? -22.080 38.669 -5.687 1.00 42.84 179 ARG A N 1
ATOM 1386 C CA . ARG A 1 179 ? -22.549 37.482 -6.440 1.00 42.84 179 ARG A CA 1
ATOM 1387 C C . ARG A 1 179 ? -22.645 37.768 -7.946 1.00 42.84 179 ARG A C 1
ATOM 1389 O O . ARG A 1 179 ? -23.130 38.846 -8.293 1.00 42.84 179 ARG A O 1
ATOM 1396 N N . ARG A 1 180 ? -22.332 36.763 -8.780 1.00 44.75 180 ARG A N 1
ATOM 1397 C CA . ARG A 1 180 ? -22.872 36.414 -10.129 1.00 44.75 180 ARG A CA 1
ATOM 1398 C C . ARG A 1 180 ? -21.928 35.381 -10.781 1.00 44.75 180 ARG A C 1
ATOM 1400 O O . ARG A 1 180 ? -20.758 35.379 -10.430 1.00 44.75 180 ARG A O 1
ATOM 1407 N N . SER A 1 181 ? -22.294 34.539 -11.749 1.00 39.19 181 SER A N 1
ATOM 1408 C CA . SER A 1 181 ? -23.555 33.855 -12.120 1.00 39.19 181 SER A CA 1
ATOM 1409 C C . SER A 1 181 ? -23.256 33.015 -13.375 1.00 39.19 181 SER A C 1
ATOM 1411 O O . SER A 1 181 ? -22.598 33.529 -14.274 1.00 39.19 181 SER A O 1
ATOM 1413 N N . ALA A 1 182 ? -23.747 31.778 -13.480 1.00 43.91 182 ALA A N 1
ATOM 1414 C CA . ALA A 1 182 ? -23.574 30.963 -14.693 1.00 43.91 182 ALA A CA 1
ATOM 1415 C C . ALA A 1 182 ? -24.457 31.440 -15.869 1.00 43.91 182 ALA A C 1
ATOM 1417 O O . ALA A 1 182 ? -25.460 32.124 -15.647 1.00 43.91 182 ALA A O 1
ATOM 1418 N N . PRO A 1 183 ? -24.149 30.989 -17.096 1.00 54.22 183 PRO A N 1
ATOM 1419 C CA . PRO A 1 183 ? -25.187 30.536 -18.028 1.00 54.22 183 PRO A CA 1
ATOM 1420 C C . PRO A 1 183 ? -24.971 29.081 -18.511 1.00 54.22 183 PRO A C 1
ATOM 1422 O O . PRO A 1 183 ? -23.965 28.447 -18.202 1.00 54.22 183 PRO A O 1
ATOM 1425 N N . ARG A 1 184 ? -25.948 28.544 -19.259 1.00 41.84 184 ARG A N 1
ATOM 1426 C CA . ARG A 1 184 ? -25.935 27.217 -19.915 1.00 41.84 184 ARG A CA 1
ATOM 1427 C C . ARG A 1 184 ? -25.991 27.368 -21.447 1.00 41.84 184 ARG A C 1
ATOM 1429 O O . ARG A 1 184 ? -26.579 28.333 -21.924 1.00 41.84 184 ARG A O 1
ATOM 1436 N N . GLY A 1 185 ? -25.522 26.352 -22.175 1.00 37.38 185 GLY A N 1
ATOM 1437 C CA . GLY A 1 185 ? -25.665 26.157 -23.634 1.00 37.38 185 GLY A CA 1
ATOM 1438 C C . GLY A 1 185 ? -24.425 25.420 -24.163 1.00 37.38 185 GLY A C 1
ATOM 1439 O O . GLY A 1 185 ? -23.333 25.860 -23.831 1.00 37.38 185 GLY A O 1
ATOM 1440 N N . ARG A 1 186 ? -24.444 24.247 -24.819 1.00 42.34 186 ARG A N 1
ATOM 1441 C CA . ARG A 1 186 ? -25.398 23.490 -25.676 1.00 42.34 186 ARG A CA 1
ATOM 1442 C C . ARG A 1 186 ? -25.279 23.759 -27.190 1.00 42.34 186 ARG A C 1
ATOM 1444 O O . ARG A 1 186 ? -26.116 24.460 -27.745 1.00 42.34 186 ARG A O 1
ATOM 1451 N N . THR A 1 187 ? -24.338 23.040 -27.798 1.00 44.34 187 THR A N 1
ATOM 1452 C CA . THR A 1 187 ? -24.361 22.349 -29.112 1.00 44.34 187 THR A CA 1
ATOM 1453 C C . THR A 1 187 ? -23.502 21.071 -28.919 1.00 44.34 187 THR A C 1
ATOM 1455 O O . THR A 1 187 ? -22.622 21.104 -28.059 1.00 44.34 187 THR A O 1
ATOM 1458 N N . GLU A 1 188 ? -23.741 19.868 -29.460 1.00 46.66 188 GLU A N 1
ATOM 1459 C CA . GLU A 1 188 ? -24.380 19.390 -30.711 1.00 46.66 188 GLU A CA 1
ATOM 1460 C C . GLU A 1 188 ? -23.382 19.300 -31.892 1.00 46.66 188 GLU A C 1
ATOM 1462 O O . GLU A 1 188 ? -22.538 20.183 -32.013 1.00 46.66 188 GLU A O 1
ATOM 1467 N N . GLU A 1 189 ? -23.488 18.223 -32.698 1.00 45.62 189 GLU A N 1
ATOM 1468 C CA . GLU A 1 189 ? -22.573 17.768 -33.788 1.00 45.62 189 GLU A CA 1
ATOM 1469 C C . GLU A 1 189 ? -21.155 17.266 -33.371 1.00 45.62 189 GLU A C 1
ATOM 1471 O O . GLU A 1 189 ? -20.633 17.672 -32.336 1.00 45.62 189 GLU A O 1
ATOM 1476 N N . GLU A 1 190 ? -20.480 16.336 -34.080 1.00 47.38 190 GLU A N 1
ATOM 1477 C CA . GLU A 1 190 ? -20.874 15.468 -35.220 1.00 47.38 190 GLU A CA 1
ATOM 1478 C C . GLU A 1 190 ? -20.137 14.095 -35.206 1.00 47.38 190 GLU A C 1
ATOM 1480 O O . GLU A 1 190 ? -19.009 14.027 -34.725 1.00 47.38 190 GLU A O 1
ATOM 1485 N N . ARG A 1 191 ? -20.768 13.069 -35.815 1.00 48.25 191 ARG A N 1
ATOM 1486 C CA . ARG A 1 191 ? -20.242 11.765 -36.321 1.00 48.25 191 ARG A CA 1
ATOM 1487 C C . ARG A 1 191 ? -19.422 10.863 -35.384 1.00 48.25 191 ARG A C 1
ATOM 1489 O O . ARG A 1 191 ? -18.177 10.939 -35.407 1.00 48.25 191 ARG A O 1
#

Nearest PDB structures (foldseek):
  3a1p-assembly2_C  TM=7.933E-01  e=7.077E-08  Thermus thermophilus HB8
  2f1l-assembly1_A-2  TM=4.951E-01  e=1.085E-07  Pseudomonas aeruginosa
  3h9n-assembly1_A  TM=4.837E-01  e=1.154E-07  Haemophilus influenzae
  7cq1-assembly1_A  TM=8.192E-01  e=2.251E-04  Mycobacterium tuberculosis H37Rv
  3htr-assembly1_A  TM=5.859E-01  e=5.500E-02  Rhodopseudomonas palustris

Sequence (191 aa):
MLAYGPLLDEEGRELLRIRRVVGHWKGGLIVEAEDVPDRTHAEFLRGLRVYVPRSALPEPGEEEYYHVDLVGLRVFDEEGRDLGRVLAVHDFGGGEILEYGHDRRHTHMILFTRDTVPEVDLENRRIVVRPPAEVVVPPAPAAEGGPETAEGEEGAAPTATPEAAGGFAGMRRRPGGRRRSAPRGRTEEER

pLDDT: mean 70.08, std 20.13, range [29.47, 93.94]

Secondary structure (DSSP, 8-state):
-----EEE-TTS-EEEEEEEEEEEETTEEEEEETT--SHHHHHHSTT---B--GGGSPPPPTT---HHHHTTPEEE-TT--EEEEEEEEEE-SSSEEEEEESSSSSEEEEE-STTT--EEETTTTEEE--PPP----PPPPP---PPP-------------------------------------------

Mean predicted aligned error: 18.52 Å

Foldseek 3Di:
DQQLAFKAFPVRDRDWGFPDFPDADDVGTRTDTPPQPDPVSVVVCPPTDIHGDPVRDDDDDDVDDDFVLQFFFFEAEPVRDTQDGFHGWDDPPPAIWTWDHNDPPDIDIDGPDCQQWVDDDSPNSYTYGDDDPDPPPDDDDDPDDDDDDDDDDDDDDDDDDDDDDDDDDDDDDDDDDDDDDDDDDDDDDDD

Solvent-accessible surface area (backbone atoms only — not comparable to full-atom values): 12978 Å² total; per-residue (Å²): 130,91,68,45,60,55,29,18,38,95,86,68,47,86,68,45,38,70,69,43,78,76,49,76,53,96,91,49,80,38,69,43,37,72,82,43,89,48,69,69,58,52,61,71,56,64,87,62,70,76,39,65,57,74,90,35,53,77,86,67,56,94,96,50,80,59,61,84,68,54,42,64,23,38,30,24,38,91,86,66,50,80,55,36,24,27,76,43,67,43,77,79,89,81,61,45,34,40,30,30,19,79,50,99,83,64,61,48,75,43,60,68,40,65,85,30,36,73,44,81,36,79,89,84,36,36,33,35,38,43,79,75,82,83,77,77,73,70,79,74,78,76,84,77,78,79,84,91,79,88,87,79,90,85,84,86,87,87,85,84,83,90,91,79,90,84,87,80,83,88,82,79,88,88,88,85,87,81,92,85,80,88,89,87,86,92,80,83,88,81,138